Protein AF-A0A0Q1CHY4-F1 (afdb_monomer_lite)

Radius of gyration: 21.83 Å; chains: 1; bounding box: 51×37×60 Å

Secondary structure (DSSP, 8-state):
---S--SS--SEEEEE-SSHHHHHHHHHHHHHHHHTT--EEEEEHHHH-SSHHHHHHHHHHHHHH-SS--SEEEEESPBPBTTBSSSBP-EEEEEEETTEEEEEEESGGGT-SSSSSS-SSEEEEE--SSHHHHHHHHHHHHHHHHS----TTGGGEEEEEEEE---SS--HHHHHHHHHHHHHHTS--EEEEEEEE-TT-SS-GGG--TT--SS-SSS-TTHHHHHHHHHHTTSS-SS--TTTS-GGGSS--HHHHHHHHHTT-SEEEEES---TTSTT-----------

Sequence (291 aa):
MLDAGYPFGAEFVIIVPDEEDFIDAAEVIKDLRQEEGIITEIFTLSEIGSTFEEIEYWIDYAYYTWSIPPEAILLLADCKDNNFTEGIPSREIEIFMNHGFFTFPTDNYYADVDGDHLPDIAVGRIPARNEDDLDNIIGKLLQLELDPTINSSFYQNVLVSGCFQYDKNFDFHTLSEIIKGFYKFELSKNLTRLYLDHINTPITHDQLEVGDRWMPKNHSINLPGMISYFASYNYITDSITTDFIDDSIWYKSADDIRNVIEAGCFIVYNIGHGGVDDVYRFRWKLTKLGV

Foldseek 3Di:
DDDDDDQAAFQEEEEFFPDPLLVVLQVVVCVVCVVVVGGYDYDYCVRQHQDQVSLLVSLLCQQVPHPRHYQEYEQEEAADDPVQNRGRHFDWDWDDDDPGTDTDGDNQSSQCNPPPSGGVHHYYYQHHRDNVSSCQPSVVVCCCPVPNDPPPLLVQEEEQEEEAAQDAPDGPVVVSLLVQLCSCQVVVGDYAAAYEYDDPHPDTLLNDDWFAAPHDDDDDPQVLVVLVVSVVSVSDPRTDHPVSSPCVRYNDALVNVLVSQLVRHDYYHYYYDQDPPGSNPPPVPPPDNDD

Structure (mmCIF, N/CA/C/O backbone):
data_AF-A0A0Q1CHY4-F1
#
_entry.id   AF-A0A0Q1CHY4-F1
#
loop_
_atom_site.group_PDB
_atom_site.id
_atom_site.type_symbol
_atom_site.label_atom_id
_atom_site.label_alt_id
_atom_site.label_comp_id
_atom_site.label_asym_id
_atom_site.label_entity_id
_atom_site.label_seq_id
_atom_site.pdbx_PDB_ins_code
_atom_site.Cartn_x
_atom_site.Cartn_y
_atom_site.Cartn_z
_atom_site.occupancy
_atom_site.B_iso_or_equiv
_atom_site.auth_seq_id
_atom_site.auth_comp_id
_atom_site.auth_asym_id
_atom_site.auth_atom_id
_atom_site.pdbx_PDB_model_num
ATOM 1 N N . MET A 1 1 ? -12.133 1.882 33.614 1.00 37.72 1 MET A N 1
ATOM 2 C CA . MET A 1 1 ? -12.834 0.653 34.040 1.00 37.72 1 MET A CA 1
ATOM 3 C C . MET A 1 1 ? -12.988 -0.178 32.785 1.00 37.72 1 MET A C 1
ATOM 5 O O . MET A 1 1 ? -13.795 0.202 31.956 1.00 37.72 1 MET A O 1
ATOM 9 N N . LEU A 1 2 ? -12.158 -1.202 32.602 1.00 46.94 2 LEU A N 1
ATOM 10 C CA . LEU A 1 2 ? -12.251 -2.125 31.471 1.00 46.94 2 LEU A CA 1
ATOM 11 C C . LEU A 1 2 ? -12.824 -3.431 32.014 1.00 46.94 2 LEU A C 1
ATOM 13 O O . LEU A 1 2 ? -12.081 -4.225 32.581 1.00 46.94 2 LEU A O 1
ATOM 17 N N . ASP A 1 3 ? -14.144 -3.588 31.939 1.00 61.06 3 ASP A N 1
ATOM 18 C CA . ASP A 1 3 ? -14.768 -4.912 31.948 1.00 61.06 3 ASP A CA 1
ATOM 19 C C . ASP A 1 3 ? -16.172 -4.841 31.328 1.00 61.06 3 ASP A C 1
ATOM 21 O O . ASP A 1 3 ? -17.107 -4.344 31.961 1.00 61.06 3 ASP A O 1
ATOM 25 N N . ALA A 1 4 ? -16.280 -5.291 30.074 1.00 38.97 4 ALA A N 1
ATOM 26 C CA . ALA A 1 4 ? -17.465 -5.912 29.477 1.00 38.97 4 ALA A CA 1
ATOM 27 C C . ALA A 1 4 ? -17.149 -6.410 28.045 1.00 38.97 4 ALA A C 1
ATOM 29 O O . ALA A 1 4 ? -17.472 -5.745 27.070 1.00 38.97 4 ALA A O 1
ATOM 30 N N . GLY A 1 5 ? -16.582 -7.617 27.913 1.00 40.34 5 GLY A N 1
ATOM 31 C CA . GLY A 1 5 ? -17.083 -8.541 26.882 1.00 40.34 5 GLY A CA 1
ATOM 32 C C . GLY A 1 5 ? -16.403 -8.684 25.511 1.00 40.34 5 GLY A C 1
ATOM 33 O O . GLY A 1 5 ? -17.136 -8.814 24.541 1.00 40.34 5 GLY A O 1
ATOM 34 N N . TYR A 1 6 ? -15.081 -8.866 25.412 1.00 48.41 6 TYR A N 1
ATOM 35 C CA . TYR A 1 6 ? -14.505 -9.563 24.240 1.00 48.41 6 TYR A CA 1
ATOM 36 C C . TYR A 1 6 ? -13.672 -10.786 24.651 1.00 48.41 6 TYR A C 1
ATOM 38 O O . TYR A 1 6 ? -12.452 -10.705 24.745 1.00 48.41 6 TYR A O 1
ATOM 46 N N . PRO A 1 7 ? -14.294 -11.955 24.901 1.00 51.12 7 PRO A N 1
ATOM 47 C CA . PRO A 1 7 ? -13.553 -13.189 25.148 1.00 51.12 7 PRO A CA 1
ATOM 48 C C . PRO A 1 7 ? -13.064 -13.890 23.864 1.00 51.12 7 PRO A C 1
ATOM 50 O O . PRO A 1 7 ? -12.738 -15.070 23.946 1.00 51.12 7 PRO A O 1
ATOM 53 N N . PHE A 1 8 ? -13.015 -13.227 22.698 1.00 70.06 8 PHE A N 1
ATOM 54 C CA . PHE A 1 8 ? -12.576 -13.887 21.457 1.00 70.06 8 PHE A CA 1
ATOM 55 C C . PHE A 1 8 ? -11.459 -13.196 20.656 1.00 70.06 8 PHE A C 1
ATOM 57 O O . PHE A 1 8 ? -10.714 -13.930 20.028 1.00 70.06 8 PHE A O 1
ATOM 64 N N . GLY A 1 9 ? -11.218 -11.882 20.754 1.00 87.88 9 GLY A N 1
ATOM 65 C CA . GLY A 1 9 ? -10.212 -11.203 19.911 1.00 87.88 9 GLY A CA 1
ATOM 66 C C . GLY A 1 9 ? -10.638 -11.095 18.436 1.00 87.88 9 GLY A C 1
ATOM 67 O O . GLY A 1 9 ? -11.772 -11.444 18.110 1.00 87.88 9 GLY A O 1
ATOM 68 N N . ALA A 1 10 ? -9.755 -10.603 17.564 1.00 95.62 10 ALA A N 1
ATOM 69 C CA . ALA A 1 10 ? -10.002 -10.448 16.128 1.00 95.62 10 ALA A CA 1
ATOM 70 C C . ALA A 1 10 ? -8.703 -10.636 15.332 1.00 95.62 10 ALA A C 1
ATOM 72 O O . ALA A 1 10 ? -7.662 -10.139 15.750 1.00 95.62 10 ALA A O 1
ATOM 73 N N . GLU A 1 11 ? -8.780 -11.331 14.194 1.00 96.88 11 GLU A N 1
ATOM 74 C CA . GLU A 1 11 ? -7.663 -11.510 13.251 1.00 96.88 11 GLU A CA 1
ATOM 75 C C . GLU A 1 11 ? -7.398 -10.215 12.473 1.00 96.88 11 GLU A C 1
ATOM 77 O O . GLU A 1 11 ? -6.245 -9.873 12.208 1.00 96.88 11 GLU A O 1
ATOM 82 N N . PHE A 1 12 ? -8.463 -9.475 12.140 1.00 98.31 12 PHE A N 1
ATOM 83 C CA . PHE A 1 12 ? -8.390 -8.198 11.439 1.00 98.31 12 PHE A CA 1
ATOM 84 C C . PHE A 1 12 ? -9.051 -7.083 12.253 1.00 98.31 12 PHE A C 1
ATOM 86 O O . PHE A 1 12 ? -10.232 -7.138 12.591 1.00 98.31 12 PHE A O 1
ATOM 93 N N . VAL A 1 13 ? -8.278 -6.053 12.576 1.00 98.44 13 VAL A N 1
ATOM 94 C CA . VAL A 1 13 ? -8.740 -4.899 13.351 1.00 98.44 13 VAL A CA 1
ATOM 95 C C . VAL A 1 13 ? -8.848 -3.692 12.430 1.00 98.44 13 VAL A C 1
ATOM 97 O O . VAL A 1 13 ? -7.880 -3.332 11.761 1.00 98.44 13 VAL A O 1
ATOM 100 N N . ILE A 1 14 ? -10.004 -3.033 12.422 1.00 98.75 14 ILE A N 1
ATOM 101 C CA . ILE A 1 14 ? -10.203 -1.764 11.718 1.00 98.75 14 ILE A CA 1
ATOM 102 C C . ILE A 1 14 ? -10.264 -0.644 12.757 1.00 98.75 14 ILE A C 1
ATOM 104 O O . ILE A 1 14 ? -11.155 -0.619 13.602 1.00 98.75 14 ILE A O 1
ATOM 108 N N . ILE A 1 15 ? -9.308 0.279 12.700 1.00 98.75 15 ILE A N 1
ATOM 109 C CA . ILE A 1 15 ? -9.244 1.449 13.579 1.00 98.75 15 ILE A CA 1
ATOM 110 C C . ILE A 1 15 ? -9.777 2.650 12.812 1.00 98.75 15 ILE A C 1
ATOM 112 O O . ILE A 1 15 ? -9.299 2.941 11.711 1.00 98.75 15 ILE A O 1
ATOM 116 N N . VAL A 1 16 ? -10.751 3.345 13.397 1.00 98.56 16 VAL A N 1
ATOM 117 C CA . VAL A 1 16 ? -11.464 4.461 12.761 1.00 98.56 16 VAL A CA 1
ATOM 118 C C . VAL A 1 16 ? -11.560 5.682 13.680 1.00 98.56 16 VAL A C 1
ATOM 120 O O . VAL A 1 16 ? -11.573 5.535 14.906 1.00 98.56 16 VAL A O 1
ATOM 123 N N . PRO A 1 17 ? -11.662 6.895 13.116 1.00 98.12 17 PRO A N 1
ATOM 124 C CA . PRO A 1 17 ? -12.195 8.057 13.821 1.00 98.12 17 PRO A CA 1
ATOM 125 C C . PRO A 1 17 ? -13.639 7.836 14.318 1.00 98.12 17 PRO A C 1
ATOM 127 O O . PRO A 1 17 ? -14.291 6.861 13.951 1.00 98.12 17 PRO A O 1
ATOM 130 N N . ASP A 1 18 ? -14.145 8.732 15.167 1.00 97.19 18 ASP A N 1
ATOM 131 C CA . ASP A 1 18 ? -15.478 8.602 15.786 1.00 97.19 18 ASP A CA 1
ATOM 132 C C . ASP A 1 18 ? -16.630 9.097 14.885 1.00 97.19 18 ASP A C 1
ATOM 134 O O . ASP A 1 18 ? -17.802 9.032 15.265 1.00 97.19 18 ASP A O 1
ATOM 138 N N . GLU A 1 19 ? -16.311 9.640 13.712 1.00 96.44 19 GLU A N 1
ATOM 139 C CA . GLU A 1 19 ? -17.264 10.131 12.724 1.00 96.44 19 GLU A CA 1
ATOM 140 C C . GLU A 1 19 ? -18.057 8.992 12.056 1.00 96.44 19 GLU A C 1
ATOM 142 O O . GLU A 1 19 ? -17.499 7.976 11.642 1.00 96.44 19 GLU A O 1
ATOM 147 N N . GLU A 1 20 ? -19.368 9.208 11.890 1.00 97.31 20 GLU A N 1
ATOM 148 C CA . GLU A 1 20 ? -20.327 8.214 11.376 1.00 97.31 20 GLU A CA 1
ATOM 149 C C . GLU A 1 20 ? -19.924 7.667 9.998 1.00 97.31 20 GLU A C 1
ATOM 151 O O . GLU A 1 20 ? -19.873 6.453 9.832 1.00 97.31 20 GLU A O 1
ATOM 156 N N . ASP A 1 21 ? -19.504 8.529 9.064 1.00 97.44 21 ASP A N 1
ATOM 157 C CA . ASP A 1 21 ? -19.091 8.112 7.714 1.00 97.44 21 ASP A CA 1
ATOM 158 C C . ASP A 1 21 ? -17.938 7.087 7.738 1.00 97.44 21 ASP A C 1
ATOM 160 O O . ASP A 1 21 ? -17.896 6.168 6.920 1.00 97.44 21 ASP A O 1
ATOM 164 N N . PHE A 1 22 ? -16.994 7.218 8.680 1.00 98.25 22 PHE A N 1
ATOM 165 C CA . PHE A 1 22 ? -15.860 6.297 8.812 1.00 98.25 22 PHE A CA 1
ATOM 166 C C . PHE A 1 22 ? -16.265 4.972 9.458 1.00 98.25 22 PHE A C 1
ATOM 168 O O . PHE A 1 22 ? -15.762 3.922 9.057 1.00 98.25 22 PHE A O 1
ATOM 175 N N . ILE A 1 23 ? -17.175 5.014 10.432 1.00 98.44 23 ILE A N 1
ATOM 176 C CA . ILE A 1 23 ? -17.724 3.817 11.074 1.00 98.44 23 ILE A CA 1
ATOM 177 C C . ILE A 1 23 ? -18.554 3.021 10.061 1.00 98.44 23 ILE A C 1
ATOM 179 O O . ILE A 1 23 ? -18.326 1.824 9.899 1.00 98.44 23 ILE A O 1
ATOM 183 N N . ASP A 1 24 ? -19.441 3.681 9.316 1.00 98.12 24 ASP A N 1
ATOM 184 C CA . ASP A 1 24 ? -20.268 3.049 8.284 1.00 98.12 24 ASP A CA 1
ATOM 185 C C . ASP A 1 24 ? -19.400 2.410 7.189 1.00 98.12 24 ASP A C 1
ATOM 187 O O . ASP A 1 24 ? -19.612 1.264 6.785 1.00 98.12 24 ASP A O 1
ATOM 191 N N . ALA A 1 25 ? -18.361 3.121 6.748 1.00 98.00 25 ALA A N 1
ATOM 192 C CA . ALA A 1 25 ? -17.368 2.603 5.816 1.00 98.00 25 ALA A CA 1
ATOM 193 C C . ALA A 1 25 ? -16.611 1.376 6.362 1.00 98.00 25 ALA A C 1
ATOM 195 O O . ALA A 1 25 ? -16.326 0.437 5.612 1.00 98.00 25 ALA A O 1
ATOM 196 N N . ALA A 1 26 ? -16.284 1.366 7.656 1.00 98.38 26 ALA A N 1
ATOM 197 C CA . ALA A 1 26 ? -15.628 0.241 8.309 1.00 98.38 26 ALA A CA 1
ATOM 198 C C . ALA A 1 26 ? -16.544 -0.981 8.426 1.00 98.38 26 ALA A C 1
ATOM 200 O O . ALA A 1 26 ? -16.074 -2.094 8.193 1.00 98.38 26 ALA A O 1
ATOM 201 N N . GLU A 1 27 ? -17.833 -0.790 8.723 1.00 98.50 27 GLU A N 1
ATOM 202 C CA . GLU A 1 27 ? -18.820 -1.878 8.787 1.00 98.50 27 GLU A CA 1
ATOM 203 C C . GLU A 1 27 ? -18.960 -2.581 7.431 1.00 98.50 27 GLU A C 1
ATOM 205 O O . GLU A 1 27 ? -18.950 -3.807 7.369 1.00 98.50 27 GLU A O 1
ATOM 210 N N . VAL A 1 28 ? -18.945 -1.832 6.322 1.00 97.75 28 VAL A N 1
ATOM 211 C CA . VAL A 1 28 ? -18.947 -2.423 4.970 1.00 97.75 28 VAL A CA 1
ATOM 212 C C . VAL A 1 28 ? -17.735 -3.336 4.735 1.00 97.75 28 VAL A C 1
ATOM 214 O O . VAL A 1 28 ? -17.870 -4.412 4.150 1.00 97.75 28 VAL A O 1
ATOM 217 N N . ILE A 1 29 ? -16.543 -2.928 5.183 1.00 98.00 29 ILE A N 1
ATOM 218 C CA . ILE A 1 29 ? -15.329 -3.752 5.066 1.00 98.00 29 ILE A CA 1
ATOM 219 C C . ILE A 1 29 ? -15.411 -4.955 6.011 1.00 98.00 29 ILE A C 1
ATOM 221 O O . ILE A 1 29 ? -15.070 -6.068 5.612 1.00 98.00 29 ILE A O 1
ATOM 225 N N . LYS A 1 30 ? -15.859 -4.748 7.253 1.00 98.06 30 LYS A N 1
ATOM 226 C CA . LYS A 1 30 ? -16.009 -5.803 8.258 1.00 98.06 30 LYS A CA 1
ATOM 227 C C . LYS A 1 30 ? -16.960 -6.894 7.780 1.00 98.06 30 LYS A C 1
ATOM 229 O O . LYS A 1 30 ? -16.578 -8.060 7.838 1.00 98.06 30 LYS A O 1
ATOM 234 N N . ASP A 1 31 ? -18.129 -6.532 7.261 1.00 97.69 31 ASP A N 1
ATOM 235 C CA . ASP A 1 31 ? -19.110 -7.483 6.732 1.00 97.69 31 ASP A CA 1
ATOM 236 C C . ASP A 1 31 ? -18.494 -8.356 5.630 1.00 97.69 31 ASP A C 1
ATOM 238 O O . ASP A 1 31 ? -18.567 -9.584 5.703 1.00 97.69 31 ASP A O 1
ATOM 242 N N . LEU A 1 32 ? -17.795 -7.749 4.662 1.00 96.88 32 LEU A N 1
ATOM 243 C CA . LEU A 1 32 ? -17.114 -8.489 3.594 1.00 96.88 32 LEU A CA 1
ATOM 244 C C . LEU A 1 32 ? -16.069 -9.470 4.146 1.00 96.88 32 LEU A C 1
ATOM 246 O O . LEU A 1 32 ? -16.032 -10.637 3.761 1.00 96.88 32 LEU A O 1
ATOM 250 N N . ARG A 1 33 ? -15.228 -9.020 5.080 1.00 97.06 33 ARG A N 1
ATOM 251 C CA . ARG A 1 33 ? -14.176 -9.862 5.670 1.00 97.06 33 ARG A CA 1
ATOM 252 C C . ARG A 1 33 ? -14.766 -11.000 6.501 1.00 97.06 33 ARG A C 1
ATOM 254 O O . ARG A 1 33 ? -14.257 -12.119 6.456 1.00 97.06 33 ARG A O 1
ATOM 261 N N . GLN A 1 34 ? -15.872 -10.758 7.200 1.00 95.88 34 GLN A N 1
ATOM 262 C CA . GLN A 1 34 ? -16.599 -11.800 7.922 1.00 95.88 34 GLN A CA 1
ATOM 263 C C . GLN A 1 34 ? -17.257 -12.815 6.972 1.00 95.88 34 GLN A C 1
ATOM 265 O O . GLN A 1 34 ? -17.232 -14.013 7.264 1.00 95.88 34 GLN A O 1
ATOM 270 N N . GLU A 1 35 ? -17.780 -12.385 5.817 1.00 96.31 35 GLU A N 1
ATOM 271 C CA . GLU A 1 35 ? -18.264 -13.289 4.758 1.00 96.31 35 GLU A CA 1
ATOM 272 C C . GLU A 1 35 ? -17.143 -14.172 4.182 1.00 96.31 35 GLU A C 1
ATOM 274 O O . GLU A 1 35 ? -17.375 -15.339 3.851 1.00 96.31 35 GLU A O 1
ATOM 279 N N . GLU A 1 36 ? -15.916 -13.654 4.125 1.00 95.56 36 GLU A N 1
ATOM 280 C CA . GLU A 1 36 ? -14.706 -14.390 3.733 1.00 95.56 36 GLU A CA 1
ATOM 281 C C . GLU A 1 36 ? -14.141 -15.288 4.848 1.00 95.56 36 GLU A C 1
ATOM 283 O O . GLU A 1 36 ? -13.235 -16.090 4.605 1.00 95.56 36 GLU A O 1
ATOM 288 N N . GLY A 1 37 ? -14.707 -15.209 6.056 1.00 96.12 37 GLY A N 1
ATOM 289 C CA . GLY A 1 37 ? -14.331 -16.029 7.204 1.00 96.12 37 GLY A CA 1
ATOM 290 C C . GLY A 1 37 ? -13.203 -15.461 8.066 1.00 96.12 37 GLY A C 1
ATOM 291 O O . GLY A 1 37 ? -12.619 -16.226 8.829 1.00 96.12 37 GLY A O 1
ATOM 292 N N . ILE A 1 38 ? -12.911 -14.162 7.964 1.00 96.38 38 ILE A N 1
ATOM 293 C CA . ILE A 1 38 ? -11.908 -13.455 8.772 1.00 96.38 38 ILE A CA 1
ATOM 294 C C . ILE A 1 38 ? -12.604 -12.786 9.960 1.00 96.38 38 ILE A C 1
ATOM 296 O O . ILE A 1 38 ? -13.507 -11.959 9.784 1.00 96.38 38 ILE A O 1
ATOM 300 N N . ILE A 1 39 ? -12.177 -13.107 11.184 1.00 96.56 39 ILE A N 1
ATOM 301 C CA . ILE A 1 39 ? -12.738 -12.501 12.397 1.00 96.56 39 ILE A CA 1
ATOM 302 C C . ILE A 1 39 ? -12.303 -11.038 12.450 1.00 96.56 39 ILE A C 1
ATOM 304 O O . ILE A 1 39 ? -11.149 -10.733 12.748 1.00 96.56 39 ILE A O 1
ATOM 308 N N . THR A 1 40 ? -13.244 -10.146 12.151 1.00 97.25 40 THR A N 1
ATOM 309 C CA . THR A 1 40 ? -12.980 -8.716 11.978 1.00 97.25 40 THR A CA 1
ATOM 310 C C . THR A 1 40 ? -13.771 -7.888 12.978 1.00 97.25 40 THR A C 1
ATOM 312 O O . THR A 1 40 ? -14.980 -8.093 13.112 1.00 97.25 40 THR A O 1
ATOM 315 N N . GLU A 1 41 ? -13.105 -6.942 13.642 1.00 97.75 41 GLU A N 1
ATOM 316 C CA . GLU A 1 41 ? -13.728 -6.001 14.579 1.00 97.75 41 GLU A CA 1
ATOM 317 C C . GLU A 1 41 ? -13.267 -4.558 14.350 1.00 97.75 41 GLU A C 1
ATOM 319 O O . GLU A 1 41 ? -12.165 -4.307 13.857 1.00 97.75 41 GLU A O 1
ATOM 324 N N . ILE A 1 42 ? -14.141 -3.617 14.709 1.00 98.38 42 ILE A N 1
ATOM 325 C CA . ILE A 1 42 ? -13.938 -2.174 14.545 1.00 98.38 42 ILE A CA 1
ATOM 326 C C . ILE A 1 42 ? -13.724 -1.555 15.920 1.00 98.38 42 ILE A C 1
ATOM 328 O O . ILE A 1 42 ? -14.424 -1.909 16.868 1.00 98.38 42 ILE A O 1
ATOM 332 N N . PHE A 1 43 ? -12.776 -0.626 16.007 1.00 98.12 43 PHE A N 1
ATOM 333 C CA . PHE A 1 43 ? -12.486 0.123 17.222 1.00 98.12 43 PHE A CA 1
ATOM 334 C C . PHE A 1 43 ? -12.309 1.603 16.906 1.00 98.12 43 PHE A C 1
ATOM 336 O O . PHE A 1 43 ? -11.548 1.968 16.004 1.00 98.12 43 PHE A O 1
ATOM 343 N N . THR A 1 44 ? -12.991 2.463 17.659 1.00 98.44 44 THR A N 1
ATOM 344 C CA . THR A 1 44 ? -12.904 3.911 17.457 1.00 98.44 44 THR A CA 1
ATOM 345 C C . THR A 1 44 ? -11.807 4.548 18.307 1.00 98.44 44 THR A C 1
ATOM 347 O O . THR A 1 44 ? -11.405 4.027 19.354 1.00 98.44 44 THR A O 1
ATOM 350 N N . LEU A 1 45 ? -11.334 5.727 17.896 1.00 97.81 45 LEU A N 1
ATOM 351 C CA . LEU A 1 45 ? -10.353 6.497 18.669 1.00 97.81 45 LEU A CA 1
ATOM 352 C C . LEU A 1 45 ? -10.852 6.862 20.080 1.00 97.81 45 LEU A C 1
ATOM 354 O O . LEU A 1 45 ? -10.045 6.936 21.010 1.00 97.81 45 LEU A O 1
ATOM 358 N N . SER A 1 46 ? -12.160 7.047 20.292 1.00 97.31 46 SER A N 1
ATOM 359 C CA . SER A 1 46 ? -12.698 7.246 21.647 1.00 97.31 46 SER A CA 1
ATOM 360 C C . SER A 1 46 ? -12.640 5.990 22.523 1.00 97.31 46 SER A C 1
ATOM 362 O O . SER A 1 46 ? -12.631 6.113 23.751 1.00 97.31 46 SER A O 1
ATOM 364 N N . GLU A 1 47 ? -12.597 4.793 21.936 1.00 96.94 47 GLU A N 1
ATOM 365 C CA . GLU A 1 47 ? -12.511 3.529 22.674 1.00 96.94 47 GLU A CA 1
ATOM 366 C C . GLU A 1 47 ? -11.074 3.183 23.071 1.00 96.94 47 GLU A C 1
ATOM 368 O O . GLU A 1 47 ? -10.842 2.720 24.193 1.00 96.94 47 GLU A O 1
ATOM 373 N N . ILE A 1 48 ? -10.119 3.410 22.164 1.00 97.00 48 ILE A N 1
ATOM 374 C CA . ILE A 1 48 ? -8.738 2.917 22.303 1.00 97.00 48 ILE A CA 1
ATOM 375 C C . ILE A 1 48 ? -7.719 4.014 22.623 1.00 97.00 48 ILE A C 1
ATOM 377 O O . ILE A 1 48 ? -6.631 3.720 23.113 1.00 97.00 48 ILE A O 1
ATOM 381 N N . GLY A 1 49 ? -8.081 5.277 22.390 1.00 96.69 49 GLY A N 1
ATOM 382 C CA . GLY A 1 49 ? -7.184 6.425 22.451 1.00 96.69 49 GLY A CA 1
ATOM 383 C C . GLY A 1 49 ? -6.924 7.033 21.075 1.00 96.69 49 GLY A C 1
ATOM 384 O O . GLY A 1 49 ? -7.185 6.434 20.036 1.00 96.69 49 GLY A O 1
ATOM 385 N N . SER A 1 50 ? -6.424 8.268 21.072 1.00 95.69 50 SER A N 1
ATOM 386 C CA . SER A 1 50 ? -6.352 9.115 19.866 1.00 95.69 50 SER A CA 1
ATOM 387 C C . SER A 1 50 ? -4.954 9.667 19.579 1.00 95.69 50 SER A C 1
ATOM 389 O O . SER A 1 50 ? -4.757 10.438 18.634 1.00 95.69 50 SER A O 1
ATOM 391 N N . THR A 1 51 ? -3.974 9.298 20.404 1.00 96.44 51 THR A N 1
ATOM 392 C CA . THR A 1 51 ? -2.552 9.582 20.186 1.00 96.44 51 THR A CA 1
ATOM 393 C C . THR A 1 51 ? -1.835 8.360 19.622 1.00 96.44 51 THR A C 1
ATOM 395 O O . THR A 1 51 ? -2.321 7.238 19.747 1.00 96.44 51 THR A O 1
ATOM 398 N N . PHE A 1 52 ? -0.667 8.571 19.005 1.00 96.62 52 PHE A N 1
ATOM 399 C CA . PHE A 1 52 ? 0.146 7.465 18.499 1.00 96.62 52 PHE A CA 1
ATOM 400 C C . PHE A 1 52 ? 0.451 6.458 19.619 1.00 96.62 52 PHE A C 1
ATOM 402 O O . PHE A 1 52 ? 0.204 5.271 19.445 1.00 96.62 52 PHE A O 1
ATOM 409 N N . GLU A 1 53 ? 0.903 6.947 20.777 1.00 97.31 53 GLU A N 1
ATOM 410 C CA . GLU A 1 53 ? 1.290 6.112 21.916 1.00 97.31 53 GLU A CA 1
ATOM 411 C C . GLU A 1 53 ? 0.113 5.338 22.531 1.00 97.31 53 GLU A C 1
ATOM 413 O O . GLU A 1 53 ? 0.298 4.217 22.987 1.00 97.31 53 GLU A O 1
ATOM 418 N N . GLU A 1 54 ? -1.095 5.910 22.570 1.00 98.12 54 GLU A N 1
ATOM 419 C CA . GLU A 1 54 ? -2.267 5.183 23.081 1.00 98.12 54 GLU A CA 1
ATOM 420 C C . GLU A 1 54 ? -2.687 4.052 22.139 1.00 98.12 54 GLU A C 1
ATOM 422 O O . GLU A 1 54 ? -2.972 2.948 22.600 1.00 98.12 54 GLU A O 1
ATOM 427 N N . ILE A 1 55 ? -2.704 4.325 20.831 1.00 98.38 55 ILE A N 1
ATOM 428 C CA . ILE A 1 55 ? -3.105 3.349 19.814 1.00 98.38 55 ILE A CA 1
ATOM 429 C C . ILE A 1 55 ? -2.085 2.207 19.745 1.00 98.38 55 ILE A C 1
ATOM 431 O O . ILE A 1 55 ? -2.484 1.047 19.743 1.00 98.38 55 ILE A O 1
ATOM 435 N N . GLU A 1 56 ? -0.784 2.516 19.732 1.00 97.88 56 GLU A N 1
ATOM 436 C CA . GLU A 1 56 ? 0.284 1.506 19.729 1.00 97.88 56 GLU A CA 1
ATOM 437 C C . GLU A 1 56 ? 0.230 0.634 20.988 1.00 97.88 56 GLU A C 1
ATOM 439 O O . GLU A 1 56 ? 0.136 -0.587 20.880 1.00 97.88 56 GLU A O 1
ATOM 444 N N . TYR A 1 57 ? 0.100 1.242 22.170 1.00 97.69 57 TYR A N 1
ATOM 445 C CA . TYR A 1 57 ? -0.052 0.490 23.414 1.00 97.69 57 TYR A CA 1
ATOM 446 C C . TYR A 1 57 ? -1.285 -0.426 23.409 1.00 97.69 57 TYR A C 1
ATOM 448 O O . TYR A 1 57 ? -1.256 -1.535 23.952 1.00 97.69 57 TYR A O 1
ATOM 456 N N . TRP A 1 58 ? -2.398 0.037 22.835 1.00 97.94 58 TRP A N 1
ATOM 457 C CA . TRP A 1 58 ? -3.612 -0.764 22.726 1.00 97.94 58 TRP A CA 1
ATOM 458 C C . TRP A 1 58 ? -3.426 -1.956 21.775 1.00 97.94 58 TRP A C 1
ATOM 460 O O . TRP A 1 58 ? -3.876 -3.057 22.103 1.00 97.94 58 TRP A O 1
ATOM 470 N N . ILE A 1 59 ? -2.730 -1.762 20.650 1.00 97.94 59 ILE A N 1
ATOM 471 C CA . ILE A 1 59 ? -2.392 -2.829 19.698 1.00 97.94 59 ILE A CA 1
ATOM 472 C C . ILE A 1 59 ? -1.493 -3.877 20.360 1.00 97.94 59 ILE A C 1
ATOM 474 O O . ILE A 1 59 ? -1.822 -5.064 20.317 1.00 97.94 59 ILE A O 1
ATOM 478 N N . ASP A 1 60 ? -0.430 -3.458 21.049 1.00 97.44 60 ASP A N 1
ATOM 479 C CA . ASP A 1 60 ? 0.451 -4.358 21.802 1.00 97.44 60 ASP A CA 1
ATOM 480 C C . ASP A 1 60 ? -0.342 -5.165 22.831 1.00 97.44 60 ASP A C 1
ATOM 482 O O . ASP A 1 60 ? -0.217 -6.388 22.945 1.00 97.44 60 ASP A O 1
ATOM 486 N N . TYR A 1 61 ? -1.212 -4.489 23.584 1.00 96.31 61 TYR A N 1
ATOM 487 C CA . TYR A 1 61 ? -2.069 -5.152 24.555 1.00 96.31 61 TYR A CA 1
ATOM 488 C C . TYR A 1 61 ? -2.978 -6.191 23.889 1.00 96.31 61 TYR A C 1
ATOM 490 O O . TYR A 1 61 ? -3.097 -7.307 24.404 1.00 96.31 61 TYR A O 1
ATOM 498 N N . ALA A 1 62 ? -3.600 -5.861 22.756 1.00 96.06 62 ALA A N 1
ATOM 499 C CA . ALA A 1 62 ? -4.422 -6.794 21.994 1.00 96.06 62 ALA A CA 1
ATOM 500 C C . ALA A 1 62 ? -3.604 -8.016 21.549 1.00 96.06 62 ALA A C 1
ATOM 502 O O . ALA A 1 62 ? -3.992 -9.149 21.837 1.00 96.06 62 ALA A O 1
ATOM 503 N N . TYR A 1 63 ? -2.429 -7.796 20.956 1.00 96.62 63 TYR A N 1
ATOM 504 C CA . TYR A 1 63 ? -1.531 -8.853 20.494 1.00 96.62 63 TYR A CA 1
ATOM 505 C C . TYR A 1 63 ? -1.095 -9.806 21.618 1.00 96.62 63 TYR A C 1
ATOM 507 O O . TYR A 1 63 ? -1.149 -11.026 21.466 1.00 96.62 63 TYR A O 1
ATOM 515 N N . TYR A 1 64 ? -0.717 -9.278 22.784 1.00 96.31 64 TYR A N 1
ATOM 516 C CA . TYR A 1 64 ? -0.214 -10.107 23.883 1.00 96.31 64 TYR A CA 1
ATOM 517 C C . TYR A 1 64 ? -1.300 -10.744 24.759 1.00 96.31 64 TYR A C 1
ATOM 519 O O . TYR A 1 64 ? -0.993 -11.673 25.515 1.00 96.31 64 TYR A O 1
ATOM 527 N N . THR A 1 65 ? -2.541 -10.244 24.735 1.00 95.00 65 THR A N 1
ATOM 528 C CA . THR A 1 65 ? -3.568 -10.656 25.714 1.00 95.00 65 THR A CA 1
ATOM 529 C C . THR A 1 65 ? -4.842 -11.244 25.124 1.00 95.00 65 THR A C 1
ATOM 531 O O . THR A 1 65 ? -5.556 -11.953 25.844 1.00 95.00 65 THR A O 1
ATOM 534 N N . TRP A 1 66 ? -5.151 -10.993 23.852 1.00 94.25 66 TRP A N 1
ATOM 535 C CA . TRP A 1 66 ? -6.325 -11.587 23.225 1.00 94.25 66 TRP A CA 1
ATOM 536 C C . TRP A 1 66 ? -6.134 -13.084 22.989 1.00 94.25 66 TRP A C 1
ATOM 538 O O . TRP A 1 66 ? -5.029 -13.588 22.813 1.00 94.25 66 TRP A O 1
ATOM 548 N N . SER A 1 67 ? -7.245 -13.824 22.993 1.00 94.12 67 SER A N 1
ATOM 549 C CA . SER A 1 67 ? -7.215 -15.250 22.635 1.00 94.12 67 SER A CA 1
ATOM 550 C C . SER A 1 67 ? -6.966 -15.461 21.139 1.00 94.12 67 SER A C 1
ATOM 552 O O . SER A 1 67 ? -6.359 -16.461 20.766 1.00 94.12 67 SER A O 1
ATOM 554 N N . ILE A 1 68 ? -7.423 -14.517 20.312 1.00 94.81 68 ILE A N 1
ATOM 555 C CA . ILE A 1 68 ? -7.099 -14.399 18.890 1.00 94.81 68 ILE A CA 1
ATOM 556 C C . ILE A 1 68 ? -6.407 -13.042 18.726 1.00 94.81 68 ILE A C 1
ATOM 558 O O . ILE A 1 68 ? -7.092 -12.017 18.807 1.00 94.81 68 ILE A O 1
ATOM 562 N N . PRO A 1 69 ? -5.070 -13.013 18.622 1.00 95.94 69 PRO A N 1
ATOM 563 C CA . PRO A 1 69 ? -4.336 -11.770 18.438 1.00 95.94 69 PRO A CA 1
ATOM 564 C C . PRO A 1 69 ? -4.560 -11.210 17.022 1.00 95.94 69 PRO A C 1
ATOM 566 O O . PRO A 1 69 ? -4.809 -11.994 16.102 1.00 95.94 69 PRO A O 1
ATOM 569 N N . PRO A 1 70 ? -4.441 -9.885 16.825 1.00 96.88 70 PRO A N 1
ATOM 570 C CA . PRO A 1 70 ? -4.486 -9.294 15.492 1.00 96.88 70 PRO A CA 1
ATOM 571 C C . PRO A 1 70 ? -3.345 -9.809 14.609 1.00 96.88 70 PRO A C 1
ATOM 573 O O . PRO A 1 70 ? -2.181 -9.756 15.002 1.00 96.88 70 PRO A O 1
ATOM 576 N N . GLU A 1 71 ? -3.678 -10.258 13.399 1.00 97.44 71 GLU A N 1
ATOM 577 C CA . GLU A 1 71 ? -2.716 -10.553 12.327 1.00 97.44 71 GLU A CA 1
ATOM 578 C C . GLU A 1 71 ? -2.635 -9.402 11.316 1.00 97.44 71 GLU A C 1
ATOM 580 O O . GLU A 1 71 ? -1.613 -9.221 10.647 1.00 97.44 71 GLU A O 1
ATOM 585 N N . ALA A 1 72 ? -3.697 -8.595 11.223 1.00 98.00 72 ALA A N 1
ATOM 586 C CA . ALA A 1 72 ? -3.747 -7.414 10.381 1.00 98.00 72 ALA A CA 1
ATOM 587 C C . ALA A 1 72 ? -4.477 -6.242 11.052 1.00 98.00 72 ALA A C 1
ATOM 589 O O . ALA A 1 72 ? -5.456 -6.419 11.780 1.00 98.00 72 ALA A O 1
ATOM 590 N N . ILE A 1 73 ? -4.027 -5.026 10.745 1.00 98.25 73 ILE A N 1
ATOM 591 C CA . ILE A 1 73 ? -4.620 -3.768 11.197 1.00 98.25 73 ILE A CA 1
ATOM 592 C C . ILE A 1 73 ? -4.824 -2.852 9.994 1.00 98.25 73 ILE A C 1
ATOM 594 O O . ILE A 1 73 ? -3.909 -2.617 9.200 1.00 98.25 73 ILE A O 1
ATOM 598 N N . LEU A 1 74 ? -6.030 -2.302 9.883 1.00 98.62 74 LEU A N 1
ATOM 599 C CA . LEU A 1 74 ? -6.374 -1.254 8.937 1.00 98.62 74 LEU A CA 1
ATOM 600 C C . LEU A 1 74 ? -6.644 0.052 9.680 1.00 98.62 74 LEU A C 1
ATOM 602 O O . LEU A 1 74 ? -7.587 0.152 10.457 1.00 98.62 74 LEU A O 1
ATOM 606 N N . LEU A 1 75 ? -5.857 1.076 9.369 1.00 98.62 75 LEU A N 1
ATOM 607 C CA . LEU A 1 75 ? -6.124 2.454 9.766 1.00 98.62 75 LEU A CA 1
ATOM 608 C C . LEU A 1 75 ? -7.030 3.086 8.701 1.00 98.62 75 LEU A C 1
ATOM 610 O O . LEU A 1 75 ? -6.581 3.391 7.591 1.00 98.62 75 LEU A O 1
ATOM 614 N N . LEU A 1 76 ? -8.316 3.258 8.999 1.00 98.31 76 LEU A N 1
ATOM 615 C CA . LEU A 1 76 ? -9.284 3.840 8.068 1.00 98.31 76 LEU A CA 1
ATOM 616 C C . LEU A 1 76 ? -9.431 5.341 8.331 1.00 98.31 76 LEU A C 1
ATOM 618 O O . LEU A 1 76 ? -10.437 5.792 8.855 1.00 98.31 76 LEU A O 1
ATOM 622 N N . ALA A 1 77 ? -8.387 6.100 7.999 1.00 97.25 77 ALA A N 1
ATOM 623 C CA . ALA A 1 77 ? -8.380 7.559 7.871 1.00 97.25 77 ALA A CA 1
ATOM 624 C C . ALA A 1 77 ? -7.014 8.031 7.359 1.00 97.25 77 ALA A C 1
ATOM 626 O O . ALA A 1 77 ? -6.003 7.332 7.484 1.00 97.25 77 ALA A O 1
ATOM 627 N N . ASP A 1 78 ? -6.947 9.249 6.824 1.00 94.94 78 ASP A N 1
ATOM 628 C CA . ASP A 1 78 ? -5.664 9.905 6.565 1.00 94.94 78 ASP A CA 1
ATOM 629 C C . ASP A 1 78 ? -4.913 10.216 7.873 1.00 94.94 78 ASP A C 1
ATOM 631 O O . ASP A 1 78 ? -5.480 10.206 8.972 1.00 94.94 78 ASP A O 1
ATOM 635 N N . CYS A 1 79 ? -3.609 10.466 7.751 1.00 92.69 79 CYS A N 1
ATOM 636 C CA . CYS A 1 79 ? -2.773 10.845 8.876 1.00 92.69 79 CYS A CA 1
ATOM 637 C C . CYS A 1 79 ? -3.260 12.168 9.472 1.00 92.69 79 CYS A C 1
ATOM 639 O O . CYS A 1 79 ? -3.529 13.135 8.751 1.00 92.69 79 CYS A O 1
ATOM 641 N N . LYS A 1 80 ? -3.324 12.217 10.804 1.00 91.06 80 LYS A N 1
ATOM 642 C CA . LYS A 1 80 ? -3.619 13.443 11.544 1.00 91.06 80 LYS A CA 1
ATOM 643 C C . LYS A 1 80 ? -2.620 14.540 11.179 1.00 91.06 80 LYS A C 1
ATOM 645 O O . LYS A 1 80 ? -1.413 14.340 11.296 1.00 91.06 80 LYS A O 1
ATOM 650 N N . ASP A 1 81 ? -3.118 15.704 10.775 1.00 87.62 81 ASP A N 1
ATOM 651 C CA . ASP A 1 81 ? -2.302 16.886 10.493 1.00 87.62 81 ASP A CA 1
ATOM 652 C C . ASP A 1 81 ? -3.036 18.184 10.880 1.00 87.62 81 ASP A C 1
ATOM 654 O O . ASP A 1 81 ? -4.159 18.170 11.385 1.00 87.62 81 ASP A O 1
ATOM 658 N N . ASN A 1 82 ? -2.404 19.340 10.656 1.00 84.12 82 ASN A N 1
ATOM 659 C CA . ASN A 1 82 ? -2.991 20.643 11.002 1.00 84.12 82 ASN A CA 1
ATOM 660 C C . ASN A 1 82 ? -4.293 20.977 10.242 1.00 84.12 82 ASN A C 1
ATOM 662 O O . ASN A 1 82 ? -5.000 21.902 10.633 1.00 84.12 82 ASN A O 1
ATOM 666 N N . ASN A 1 83 ? -4.579 20.279 9.143 1.00 86.12 83 ASN A N 1
ATOM 667 C CA . ASN A 1 83 ? -5.757 20.448 8.296 1.00 86.12 83 ASN A CA 1
ATOM 668 C C . ASN A 1 83 ? -6.735 19.259 8.390 1.00 86.12 83 ASN A C 1
ATOM 670 O O . ASN A 1 83 ? -7.745 19.273 7.688 1.00 86.12 83 ASN A O 1
ATOM 674 N N . PHE A 1 84 ? -6.427 18.233 9.188 1.00 87.25 84 PHE A N 1
ATOM 675 C CA . PHE A 1 84 ? -7.266 17.059 9.416 1.00 87.25 84 PHE A CA 1
ATOM 676 C C . PHE A 1 84 ? -7.005 16.513 10.825 1.00 87.25 84 PHE A C 1
ATOM 678 O O . PHE A 1 84 ? -6.097 15.711 11.051 1.00 87.25 84 PHE A O 1
ATOM 685 N N . THR A 1 85 ? -7.760 17.021 11.799 1.00 89.25 85 THR A N 1
ATOM 686 C CA . THR A 1 85 ? -7.544 16.771 13.233 1.00 89.25 85 THR A CA 1
ATOM 687 C C . THR A 1 85 ? -8.167 15.469 13.730 1.00 89.25 85 THR A C 1
ATOM 689 O O . THR A 1 85 ? -7.762 14.955 14.778 1.00 89.25 85 THR A O 1
ATOM 692 N N . GLU A 1 86 ? -9.109 14.956 12.952 1.00 88.69 86 GLU A N 1
ATOM 693 C CA . GLU A 1 86 ? -9.891 13.735 13.132 1.00 88.69 86 GLU A CA 1
ATOM 694 C C . GLU A 1 86 ? -9.124 12.499 12.632 1.00 88.69 86 GLU A C 1
ATOM 696 O O . GLU A 1 86 ? -9.493 11.370 12.928 1.00 88.69 86 GLU A O 1
ATOM 701 N N . GLY A 1 87 ? -8.023 12.700 11.899 1.00 94.31 87 GLY A N 1
ATOM 702 C CA . GLY A 1 87 ? -7.207 11.613 11.371 1.00 94.31 87 GLY A CA 1
ATOM 703 C C . GLY A 1 87 ? -6.543 10.748 12.439 1.00 94.31 87 GLY A C 1
ATOM 704 O O . GLY A 1 87 ? -6.354 11.149 13.592 1.00 94.31 87 GLY A O 1
ATOM 705 N N . ILE A 1 88 ? -6.112 9.564 12.013 1.00 97.75 88 ILE A N 1
ATOM 706 C CA . ILE A 1 88 ? -5.362 8.627 12.854 1.00 97.75 88 ILE A CA 1
ATOM 707 C C . ILE A 1 88 ? -3.879 9.006 12.758 1.00 97.75 88 ILE A C 1
ATOM 709 O O . ILE A 1 88 ? -3.357 9.031 11.639 1.00 97.75 88 ILE A O 1
ATOM 713 N N . PRO A 1 89 ? -3.185 9.329 13.865 1.00 96.69 89 PRO A N 1
ATOM 714 C CA . PRO A 1 89 ? -1.780 9.730 13.815 1.00 96.69 89 PRO A CA 1
ATOM 715 C C . PRO A 1 89 ? -0.872 8.601 13.300 1.00 96.69 89 PRO A C 1
ATOM 717 O O . PRO A 1 89 ? -1.277 7.448 13.208 1.00 96.69 89 PRO A O 1
ATOM 720 N N . SER A 1 90 ? 0.366 8.950 12.967 1.00 95.12 90 SER A N 1
ATOM 721 C CA . SER A 1 90 ? 1.454 8.009 12.681 1.00 95.12 90 SER A CA 1
ATOM 722 C C . SER A 1 90 ? 2.667 8.399 13.519 1.00 95.12 90 SER A C 1
ATOM 724 O O . SER A 1 90 ? 2.775 9.547 13.967 1.00 95.12 90 SER A O 1
ATOM 726 N N . ARG A 1 91 ? 3.622 7.481 13.699 1.00 93.44 91 ARG A N 1
ATOM 727 C CA . ARG A 1 91 ? 4.897 7.841 14.322 1.00 93.44 91 ARG A CA 1
ATOM 728 C C . ARG A 1 91 ? 5.682 8.736 13.376 1.00 93.44 91 ARG A C 1
ATOM 730 O O . ARG A 1 91 ? 5.956 8.357 12.242 1.00 93.44 91 ARG A O 1
ATOM 737 N N . GLU A 1 92 ? 6.102 9.892 13.863 1.00 90.50 92 GLU A N 1
ATOM 738 C CA . GLU A 1 92 ? 7.081 10.720 13.171 1.00 90.50 92 GLU A CA 1
ATOM 739 C C . GLU A 1 92 ? 8.497 10.215 13.477 1.00 90.50 92 GLU A C 1
ATOM 741 O O . GLU A 1 92 ? 8.938 10.216 14.629 1.00 90.50 92 GLU A O 1
ATOM 746 N N . ILE A 1 93 ? 9.217 9.778 12.441 1.00 88.12 93 ILE A N 1
ATOM 747 C CA . ILE A 1 93 ? 10.645 9.460 12.522 1.00 88.12 93 ILE A CA 1
ATOM 748 C C . ILE A 1 93 ? 11.471 10.581 11.908 1.00 88.12 93 ILE A C 1
ATOM 750 O O . ILE A 1 93 ? 11.161 11.089 10.832 1.00 88.12 93 ILE A O 1
ATOM 754 N N . GLU A 1 94 ? 12.550 10.953 12.587 1.00 87.62 94 GLU A N 1
ATOM 755 C CA . GLU A 1 94 ? 13.482 11.970 12.115 1.00 87.62 94 GLU A CA 1
ATOM 756 C C . GLU A 1 94 ? 14.711 11.288 11.503 1.00 87.62 94 GLU A C 1
ATOM 758 O O . GLU A 1 94 ? 15.433 10.547 12.173 1.00 87.62 94 GLU A O 1
ATOM 763 N N . ILE A 1 95 ? 14.959 11.531 10.217 1.00 82.25 95 ILE A N 1
ATOM 764 C CA . ILE A 1 95 ? 16.106 10.978 9.498 1.00 82.25 95 ILE A CA 1
ATOM 765 C C . ILE A 1 95 ? 17.013 12.126 9.068 1.00 82.25 95 ILE A C 1
ATOM 767 O O . ILE A 1 95 ? 16.589 13.075 8.405 1.00 82.25 95 ILE A O 1
ATOM 771 N N . PHE A 1 96 ? 18.295 12.025 9.418 1.00 77.81 96 PHE A N 1
ATOM 772 C CA . PHE A 1 96 ? 19.316 12.930 8.906 1.00 77.81 96 PHE A CA 1
ATOM 773 C C . PHE A 1 96 ? 19.761 12.477 7.512 1.00 77.81 96 PHE A C 1
ATOM 775 O O . PHE A 1 96 ? 20.422 11.448 7.365 1.00 77.81 96 PHE A O 1
ATOM 782 N N . MET A 1 97 ? 19.428 13.257 6.484 1.00 72.50 97 MET A N 1
ATOM 783 C CA . MET A 1 97 ? 19.819 12.986 5.099 1.00 72.50 97 MET A CA 1
ATOM 784 C C . MET A 1 97 ? 20.521 14.203 4.521 1.00 72.50 97 MET A C 1
ATOM 786 O O . MET A 1 97 ? 19.959 15.287 4.598 1.00 72.50 97 MET A O 1
ATOM 790 N N . ASN A 1 98 ? 21.711 13.997 3.931 1.00 61.75 98 ASN A N 1
ATOM 791 C CA . ASN A 1 98 ? 22.601 14.921 3.198 1.00 61.75 98 ASN A CA 1
ATOM 792 C C . ASN A 1 98 ? 22.623 16.407 3.633 1.00 61.75 98 ASN A C 1
ATOM 794 O O . ASN A 1 98 ? 23.701 16.916 3.925 1.00 61.75 98 ASN A O 1
ATOM 798 N N . HIS A 1 99 ? 21.492 17.116 3.654 1.00 65.12 99 HIS A N 1
ATOM 799 C CA . HIS A 1 99 ? 21.353 18.546 3.932 1.00 65.12 99 HIS A CA 1
ATOM 800 C C . HIS A 1 99 ? 20.432 18.905 5.124 1.00 65.12 99 HIS A C 1
ATOM 802 O O . HIS A 1 99 ? 20.147 20.087 5.310 1.00 65.12 99 HIS A O 1
ATOM 808 N N . GLY A 1 100 ? 19.971 17.954 5.942 1.00 76.19 100 GLY A N 1
ATOM 809 C CA . GLY A 1 100 ? 19.180 18.287 7.130 1.00 76.19 100 GLY A CA 1
ATOM 810 C C . GLY A 1 100 ? 18.487 17.103 7.788 1.00 76.19 100 GLY A C 1
ATOM 811 O O . GLY A 1 100 ? 18.616 15.960 7.349 1.00 76.19 100 GLY A O 1
ATOM 812 N N . PHE A 1 101 ? 17.759 17.408 8.857 1.00 81.94 101 PHE A N 1
ATOM 813 C CA . PHE A 1 101 ? 16.792 16.492 9.438 1.00 81.94 101 PHE A CA 1
ATOM 814 C C . PHE A 1 101 ? 15.459 16.625 8.710 1.00 81.94 101 PHE A C 1
ATOM 816 O O . PHE A 1 101 ? 14.998 17.738 8.444 1.00 81.94 101 PHE A O 1
ATOM 823 N N . PHE A 1 102 ? 14.867 15.483 8.392 1.00 80.25 102 PHE A N 1
ATOM 824 C CA . PHE A 1 102 ? 13.556 15.379 7.777 1.00 80.25 102 PHE A CA 1
ATOM 825 C C . PHE A 1 102 ? 12.690 14.464 8.625 1.00 80.25 102 PHE A C 1
ATOM 827 O O . PHE A 1 102 ? 13.162 13.431 9.101 1.00 80.25 102 PHE A O 1
ATOM 834 N N . THR A 1 103 ? 11.433 14.852 8.784 1.00 82.88 103 THR A N 1
ATOM 835 C CA . THR A 1 103 ? 10.446 14.082 9.528 1.00 82.88 103 THR A CA 1
ATOM 836 C C . THR A 1 103 ? 9.558 13.325 8.555 1.00 82.88 103 THR A C 1
ATOM 838 O O . THR A 1 103 ? 9.026 13.920 7.617 1.00 82.88 103 THR A O 1
ATOM 841 N N . PHE A 1 104 ? 9.392 12.027 8.787 1.00 83.50 104 PHE A N 1
ATOM 842 C CA . PHE A 1 104 ? 8.547 11.157 7.980 1.00 83.50 104 PHE A CA 1
ATOM 843 C C . PHE A 1 104 ? 7.523 10.456 8.874 1.00 83.50 104 PHE A C 1
ATOM 845 O O . PHE A 1 104 ? 7.921 9.868 9.882 1.00 83.50 104 PHE A O 1
ATOM 852 N N . PRO A 1 105 ? 6.226 10.488 8.531 1.00 88.56 105 PRO A N 1
ATOM 853 C CA . PRO A 1 105 ? 5.241 9.653 9.197 1.00 88.56 105 PRO A CA 1
ATOM 854 C C . PRO A 1 105 ? 5.418 8.193 8.765 1.00 88.56 105 PRO A C 1
ATOM 856 O O . PRO A 1 105 ? 5.683 7.905 7.596 1.00 88.56 105 PRO A O 1
ATOM 859 N N . THR A 1 106 ? 5.261 7.264 9.702 1.00 90.75 106 THR A N 1
ATOM 860 C CA . THR A 1 106 ? 5.270 5.825 9.430 1.00 90.75 106 THR A CA 1
ATOM 861 C C . THR A 1 106 ? 4.278 5.091 10.325 1.00 90.75 106 THR A C 1
ATOM 863 O O . THR A 1 106 ? 4.188 5.353 11.526 1.00 90.75 106 THR A O 1
ATOM 866 N N . ASP A 1 107 ? 3.547 4.153 9.724 1.00 95.50 107 ASP A N 1
ATOM 867 C CA . ASP A 1 107 ? 2.632 3.252 10.429 1.00 95.50 107 ASP A CA 1
ATOM 868 C C . ASP A 1 107 ? 3.328 1.950 10.867 1.00 95.50 107 ASP A C 1
ATOM 870 O O . ASP A 1 107 ? 2.748 1.179 11.618 1.00 95.50 107 ASP A O 1
ATOM 874 N N . ASN A 1 108 ? 4.586 1.704 10.462 1.00 93.56 108 ASN A N 1
ATOM 875 C CA . ASN A 1 108 ? 5.305 0.459 10.787 1.00 93.56 108 ASN A CA 1
ATOM 876 C C . ASN A 1 108 ? 5.461 0.236 12.297 1.00 93.56 108 ASN A C 1
ATOM 878 O O . ASN A 1 108 ? 5.544 -0.899 12.737 1.00 93.56 108 ASN A O 1
ATOM 882 N N . TYR A 1 109 ? 5.486 1.309 13.090 1.00 95.44 109 TYR A N 1
ATOM 883 C CA . TYR A 1 109 ? 5.567 1.193 14.546 1.00 95.44 109 TYR A CA 1
ATOM 884 C C . TYR A 1 109 ? 4.281 0.660 15.183 1.00 95.44 109 TYR A C 1
ATOM 886 O O . TYR A 1 109 ? 4.344 0.153 16.287 1.00 95.44 109 TYR A O 1
ATOM 894 N N . TYR A 1 110 ? 3.132 0.725 14.502 1.00 97.56 110 TYR A N 1
ATOM 895 C CA . TYR A 1 110 ? 1.931 0.023 14.964 1.00 97.56 110 TYR A CA 1
ATOM 896 C C . TYR A 1 110 ? 2.024 -1.495 14.780 1.00 97.56 110 TYR A C 1
ATOM 898 O O . TYR A 1 110 ? 1.209 -2.223 15.330 1.00 97.56 110 TYR A O 1
ATOM 906 N N . ALA A 1 111 ? 2.972 -1.963 13.968 1.00 94.88 111 ALA A N 1
ATOM 907 C CA . ALA A 1 111 ? 3.169 -3.371 13.665 1.00 94.88 111 ALA A CA 1
ATOM 908 C C . ALA A 1 111 ? 4.367 -3.998 14.394 1.00 94.88 111 ALA A C 1
ATOM 910 O O . ALA A 1 111 ? 4.494 -5.212 14.340 1.00 94.88 111 ALA A O 1
ATOM 911 N N . ASP A 1 112 ? 5.237 -3.201 15.017 1.00 96.25 112 ASP A N 1
ATOM 912 C CA . ASP A 1 112 ? 6.466 -3.625 15.711 1.00 96.25 112 ASP A CA 1
ATOM 913 C C . ASP A 1 112 ? 6.166 -3.799 17.206 1.00 96.25 112 ASP A C 1
ATOM 915 O O . ASP A 1 112 ? 6.377 -2.877 17.993 1.00 96.25 112 ASP A O 1
ATOM 919 N N . VAL A 1 113 ? 5.606 -4.953 17.586 1.00 95.38 113 VAL A N 1
ATOM 920 C CA . VAL A 1 113 ? 5.072 -5.175 18.948 1.00 95.38 113 VAL A CA 1
ATOM 921 C C . VAL A 1 113 ? 6.126 -5.708 19.919 1.00 95.38 113 VAL A C 1
ATOM 923 O O . VAL A 1 113 ? 5.881 -5.810 21.127 1.00 95.38 113 VAL A O 1
ATOM 926 N N . ASP A 1 114 ? 7.298 -6.109 19.420 1.00 94.38 114 ASP A N 1
ATOM 927 C CA . ASP A 1 114 ? 8.423 -6.577 20.236 1.00 94.38 114 ASP A CA 1
ATOM 928 C C . ASP A 1 114 ? 9.621 -5.605 20.275 1.00 94.38 114 ASP A C 1
ATOM 930 O O . ASP A 1 114 ? 10.508 -5.741 21.132 1.00 94.38 114 ASP A O 1
ATOM 934 N N . GLY A 1 115 ? 9.597 -4.565 19.435 1.00 92.56 115 GLY A N 1
ATOM 935 C CA . GLY A 1 115 ? 10.573 -3.485 19.399 1.00 92.56 115 GLY A CA 1
ATOM 936 C C . GLY A 1 115 ? 11.846 -3.813 18.615 1.00 92.56 115 GLY A C 1
ATOM 937 O O . GLY A 1 115 ? 12.880 -3.176 18.866 1.00 92.56 115 GLY A O 1
ATOM 938 N N . ASP A 1 116 ? 11.821 -4.801 17.715 1.00 94.00 116 ASP A N 1
ATOM 939 C CA . ASP A 1 116 ? 12.950 -5.177 16.858 1.00 94.00 116 ASP A CA 1
ATOM 940 C C . ASP A 1 116 ? 13.032 -4.398 15.527 1.00 94.00 116 ASP A C 1
ATOM 942 O O . ASP A 1 116 ? 14.021 -4.528 14.790 1.00 94.00 116 ASP A O 1
ATOM 946 N N . HIS A 1 117 ? 12.064 -3.507 15.279 1.00 89.50 117 HIS A N 1
ATOM 947 C CA . HIS A 1 117 ? 11.927 -2.671 14.081 1.00 89.50 117 HIS A CA 1
ATOM 948 C C . HIS A 1 117 ? 11.472 -3.404 12.817 1.00 89.50 117 HIS A C 1
ATOM 950 O O . HIS A 1 117 ? 11.574 -2.844 11.715 1.00 89.50 117 HIS A O 1
ATOM 956 N N . LEU A 1 118 ? 10.947 -4.618 12.948 1.00 91.38 118 LEU A N 1
ATOM 957 C CA . LEU A 1 118 ? 10.262 -5.347 11.892 1.00 91.38 118 LEU A CA 1
ATOM 958 C C . LEU A 1 118 ? 8.767 -5.467 12.227 1.00 91.38 118 LEU A C 1
ATOM 960 O O . LEU A 1 118 ? 8.387 -5.485 13.388 1.00 91.38 118 LEU A O 1
ATOM 964 N N . PRO A 1 119 ? 7.888 -5.497 11.213 1.00 93.62 119 PRO A N 1
ATOM 965 C CA . PRO A 1 119 ? 6.468 -5.691 11.460 1.00 93.62 119 PRO A CA 1
ATOM 966 C C . PRO A 1 119 ? 6.168 -7.152 11.835 1.00 93.62 119 PRO A C 1
ATOM 968 O O . PRO A 1 119 ? 6.429 -8.063 11.045 1.00 93.62 119 PRO A O 1
ATOM 971 N N . ASP A 1 120 ? 5.550 -7.350 12.996 1.00 96.75 120 ASP A N 1
ATOM 972 C CA . ASP A 1 120 ? 4.931 -8.596 13.462 1.00 96.75 120 ASP A CA 1
ATOM 973 C C . ASP A 1 120 ? 3.482 -8.743 12.973 1.00 96.75 120 ASP A C 1
ATOM 975 O O . ASP A 1 120 ? 2.988 -9.856 12.780 1.00 96.75 120 ASP A O 1
ATOM 979 N N . ILE A 1 121 ? 2.806 -7.611 12.749 1.00 96.69 121 ILE A N 1
ATOM 980 C CA . ILE A 1 121 ? 1.410 -7.519 12.305 1.00 96.69 121 ILE A CA 1
ATOM 981 C C . ILE A 1 121 ? 1.362 -6.847 10.926 1.00 96.69 121 ILE A C 1
ATOM 983 O O . ILE A 1 121 ? 2.082 -5.886 10.654 1.00 96.69 121 ILE A O 1
ATOM 987 N N . ALA A 1 122 ? 0.499 -7.309 10.021 1.00 97.25 122 ALA A N 1
ATOM 988 C CA . ALA A 1 122 ? 0.297 -6.607 8.757 1.00 97.25 122 ALA A CA 1
ATOM 989 C C . ALA A 1 122 ? -0.417 -5.268 9.008 1.00 97.25 122 ALA A C 1
ATOM 991 O O . ALA A 1 122 ? -1.529 -5.248 9.523 1.00 97.25 122 ALA A O 1
ATOM 992 N N . VAL A 1 123 ? 0.177 -4.142 8.608 1.00 96.50 123 VAL A N 1
ATOM 993 C CA . VAL A 1 123 ? -0.444 -2.816 8.761 1.00 96.50 123 VAL A CA 1
ATOM 994 C C . VAL A 1 123 ? -0.733 -2.176 7.408 1.00 96.50 123 VAL A C 1
ATOM 996 O O . VAL A 1 123 ? 0.112 -2.154 6.510 1.00 96.50 123 VAL A O 1
ATOM 999 N N . GLY A 1 124 ? -1.944 -1.646 7.258 1.00 95.69 124 GLY A N 1
ATOM 1000 C CA . GLY A 1 124 ? -2.377 -0.890 6.089 1.00 95.69 124 GLY A CA 1
ATOM 1001 C C . GLY A 1 124 ? -3.158 0.360 6.481 1.00 95.69 124 GLY A C 1
ATOM 1002 O O . GLY A 1 124 ? -3.740 0.435 7.560 1.00 95.69 124 GLY A O 1
ATOM 1003 N N . ARG A 1 125 ? -3.200 1.343 5.579 1.00 97.06 125 ARG A N 1
ATOM 1004 C CA . ARG A 1 125 ? -3.988 2.568 5.745 1.00 97.06 125 ARG A CA 1
ATOM 1005 C C . ARG A 1 125 ? -4.819 2.846 4.502 1.00 97.06 125 ARG A C 1
ATOM 1007 O O . ARG A 1 125 ? -4.298 2.811 3.388 1.00 97.06 125 ARG A O 1
ATOM 1014 N N . ILE A 1 126 ? -6.087 3.194 4.702 1.00 95.62 126 ILE A N 1
ATOM 1015 C CA . ILE A 1 126 ? -6.914 3.861 3.692 1.00 95.62 126 ILE A CA 1
ATOM 1016 C C . ILE A 1 126 ? -6.945 5.354 4.057 1.00 95.62 126 ILE A C 1
ATOM 1018 O O . ILE A 1 126 ? -7.637 5.737 5.001 1.00 95.62 126 ILE A O 1
ATOM 1022 N N . PRO A 1 127 ? -6.176 6.214 3.356 1.00 93.75 127 PRO A N 1
ATOM 1023 C CA . PRO A 1 127 ? -5.984 7.606 3.752 1.00 93.75 127 PRO A CA 1
ATOM 1024 C C . PRO A 1 127 ? -7.133 8.501 3.261 1.00 93.75 127 PRO A C 1
ATOM 1026 O O . PRO A 1 127 ? -6.961 9.321 2.358 1.00 93.75 127 PRO A O 1
ATOM 1029 N N . ALA A 1 128 ? -8.325 8.315 3.827 1.00 93.62 128 ALA A N 1
ATOM 1030 C CA . ALA A 1 128 ? -9.507 9.122 3.530 1.00 93.62 128 ALA A CA 1
ATOM 1031 C C . ALA A 1 128 ? -9.645 10.311 4.496 1.00 93.62 128 ALA A C 1
ATOM 1033 O O . ALA A 1 128 ? -9.388 10.171 5.692 1.00 93.62 128 ALA A O 1
ATOM 1034 N N . ARG A 1 129 ? -10.066 11.481 3.991 1.00 94.81 129 ARG A N 1
ATOM 1035 C CA . ARG A 1 129 ? -10.331 12.678 4.819 1.00 94.81 129 ARG A CA 1
ATOM 1036 C C . ARG A 1 129 ? -11.815 13.036 4.948 1.00 94.81 129 ARG A C 1
ATOM 1038 O O . ARG A 1 129 ? -12.132 14.031 5.591 1.00 94.81 129 ARG A O 1
ATOM 1045 N N . ASN A 1 130 ? -12.701 12.336 4.245 1.00 92.50 130 ASN A N 1
ATOM 1046 C CA . ASN A 1 130 ? -14.134 12.639 4.138 1.00 92.50 130 ASN A CA 1
ATOM 1047 C C . ASN A 1 130 ? -14.874 11.483 3.437 1.00 92.50 130 ASN A C 1
ATOM 1049 O O . ASN A 1 130 ? -14.233 10.611 2.847 1.00 92.50 130 ASN A O 1
ATOM 1053 N N . GLU A 1 131 ? -16.207 11.542 3.456 1.00 94.00 131 GLU A N 1
ATOM 1054 C CA . GLU A 1 131 ? -17.125 10.618 2.774 1.00 94.00 131 GLU A CA 1
ATOM 1055 C C . GLU A 1 131 ? -16.772 10.403 1.290 1.00 94.00 131 GLU A C 1
ATOM 1057 O O . GLU A 1 131 ? -16.645 9.264 0.850 1.00 94.00 131 GLU A O 1
ATOM 1062 N N . ASP A 1 132 ? -16.489 11.471 0.527 1.00 93.12 132 ASP A N 1
ATOM 1063 C CA . ASP A 1 132 ? -16.130 11.338 -0.894 1.00 93.12 132 ASP A CA 1
ATOM 1064 C C . ASP A 1 132 ? -14.854 10.492 -1.086 1.00 93.12 132 ASP A C 1
ATOM 1066 O O . ASP A 1 132 ? -14.750 9.722 -2.045 1.00 93.12 132 ASP A O 1
ATOM 1070 N N . ASP A 1 133 ? -13.843 10.637 -0.222 1.00 93.31 133 ASP A N 1
ATOM 1071 C CA . ASP A 1 133 ? -12.626 9.821 -0.289 1.00 93.31 133 ASP A CA 1
ATOM 1072 C C . ASP A 1 133 ? -12.922 8.351 0.068 1.00 93.31 133 ASP A C 1
ATOM 1074 O O . ASP A 1 133 ? -12.407 7.453 -0.608 1.00 93.31 133 ASP A O 1
ATOM 1078 N N . LEU A 1 134 ? -13.769 8.107 1.077 1.00 93.75 134 LEU A N 1
ATOM 1079 C CA . LEU A 1 134 ? -14.200 6.766 1.496 1.00 93.75 134 LEU A CA 1
ATOM 1080 C C . LEU A 1 134 ? -14.933 6.048 0.359 1.00 93.75 134 LEU A C 1
ATOM 1082 O O . LEU A 1 134 ? -14.474 4.992 -0.084 1.00 93.75 134 LEU A O 1
ATOM 1086 N N . ASP A 1 135 ? -15.977 6.668 -0.193 1.00 92.56 135 ASP A N 1
ATOM 1087 C CA . ASP A 1 135 ? -16.753 6.150 -1.324 1.00 92.56 135 ASP A CA 1
ATOM 1088 C C . ASP A 1 135 ? -15.855 5.808 -2.515 1.00 92.56 135 ASP A C 1
ATOM 1090 O O . ASP A 1 135 ? -15.963 4.749 -3.142 1.00 92.56 135 ASP A O 1
ATOM 1094 N N . ASN A 1 136 ? -14.915 6.703 -2.825 1.00 89.88 136 ASN A N 1
ATOM 1095 C CA . ASN A 1 136 ? -14.018 6.523 -3.954 1.00 89.88 136 ASN A CA 1
ATOM 1096 C C . ASN A 1 136 ? -13.006 5.395 -3.751 1.00 89.88 136 ASN A C 1
ATOM 1098 O O . ASN A 1 136 ? -12.627 4.765 -4.742 1.00 89.88 136 ASN A O 1
ATOM 1102 N N . ILE A 1 137 ? -12.467 5.192 -2.548 1.00 90.00 137 ILE A N 1
ATOM 1103 C CA . ILE A 1 137 ? -11.428 4.181 -2.306 1.00 90.00 137 ILE A CA 1
ATOM 1104 C C . ILE A 1 137 ? -12.071 2.820 -2.032 1.00 90.00 137 ILE A C 1
ATOM 1106 O O . ILE A 1 137 ? -11.728 1.843 -2.701 1.00 90.00 137 ILE A O 1
ATOM 11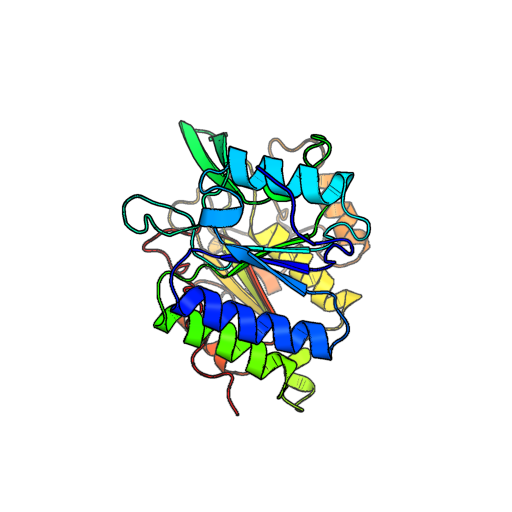10 N N . ILE A 1 138 ? -13.042 2.763 -1.122 1.00 93.31 138 ILE A N 1
ATOM 1111 C CA . ILE A 1 138 ? -13.722 1.523 -0.729 1.00 93.31 138 ILE A CA 1
ATOM 1112 C C . ILE A 1 138 ? -14.561 0.990 -1.884 1.00 93.31 138 ILE A C 1
ATOM 1114 O O . ILE A 1 138 ? -14.492 -0.199 -2.181 1.00 93.31 138 ILE A O 1
ATOM 1118 N N . GLY A 1 139 ? -15.254 1.857 -2.630 1.00 92.12 139 GLY A N 1
ATOM 1119 C CA . GLY A 1 139 ? -16.005 1.433 -3.812 1.00 92.12 139 GLY A CA 1
ATOM 1120 C C . GLY A 1 139 ? -15.140 0.697 -4.844 1.00 92.12 139 GLY A C 1
ATOM 1121 O O . GLY A 1 139 ? -15.603 -0.255 -5.469 1.00 92.12 139 GLY A O 1
ATOM 1122 N N . LYS A 1 140 ? -13.861 1.071 -4.991 1.00 87.00 140 LYS A N 1
ATOM 1123 C CA . LYS A 1 140 ? -12.917 0.364 -5.878 1.00 87.00 140 LYS A CA 1
ATOM 1124 C C . LYS A 1 140 ? -12.466 -0.969 -5.307 1.00 87.00 140 LYS A C 1
ATOM 1126 O O . LYS A 1 140 ? -12.327 -1.919 -6.072 1.00 87.00 140 LYS A O 1
ATOM 1131 N N . LEU A 1 141 ? -12.216 -1.021 -4.000 1.00 89.44 141 LEU A N 1
ATOM 1132 C CA . LEU A 1 141 ? -11.861 -2.254 -3.300 1.00 89.44 141 LEU A CA 1
ATOM 1133 C C . LEU A 1 141 ? -12.984 -3.281 -3.468 1.00 89.44 141 LEU A C 1
ATOM 1135 O O . LEU A 1 141 ? -12.745 -4.369 -3.984 1.00 89.44 141 LEU A O 1
ATOM 1139 N N . LEU A 1 142 ? -14.221 -2.885 -3.162 1.00 91.56 142 LEU A N 1
ATOM 1140 C CA . LEU A 1 142 ? -15.398 -3.737 -3.323 1.00 91.56 142 LEU A CA 1
ATOM 1141 C C . LEU A 1 142 ? -15.597 -4.158 -4.777 1.00 91.56 142 LEU A C 1
ATOM 1143 O O . LEU A 1 142 ? -15.861 -5.325 -5.041 1.00 91.56 142 LEU A O 1
ATOM 1147 N N . GLN A 1 143 ? -15.437 -3.238 -5.735 1.00 90.62 143 GLN A N 1
ATOM 1148 C CA . GLN A 1 143 ? -15.533 -3.583 -7.154 1.00 90.62 143 GLN A CA 1
ATOM 1149 C C . GLN A 1 143 ? -14.496 -4.646 -7.544 1.00 90.62 143 GLN A C 1
ATOM 1151 O O . GLN A 1 143 ? -14.828 -5.581 -8.266 1.00 90.62 143 GLN A O 1
ATOM 1156 N N . LEU A 1 144 ? -13.251 -4.516 -7.080 1.00 86.94 144 LEU A N 1
ATOM 1157 C CA . LEU A 1 144 ? -12.184 -5.452 -7.423 1.00 86.94 144 LEU A CA 1
ATOM 1158 C C . LEU A 1 144 ? -12.413 -6.847 -6.826 1.00 86.94 144 LEU A C 1
ATOM 1160 O O . LEU A 1 144 ? -12.071 -7.834 -7.474 1.00 86.94 144 LEU A O 1
ATOM 1164 N N . GLU A 1 145 ? -12.961 -6.925 -5.616 1.00 90.88 145 GLU A N 1
ATOM 1165 C CA . GLU A 1 145 ? -13.131 -8.186 -4.886 1.00 90.88 145 GLU A CA 1
ATOM 1166 C C . GLU A 1 145 ? -14.459 -8.890 -5.206 1.00 90.88 145 GLU A C 1
ATOM 1168 O O . GLU A 1 145 ? -14.479 -10.107 -5.391 1.00 90.88 145 GLU A O 1
ATOM 1173 N N . LEU A 1 146 ? -15.556 -8.138 -5.349 1.00 93.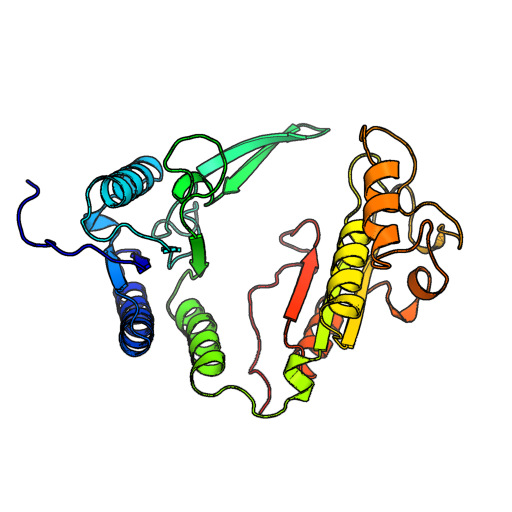25 146 LEU A N 1
ATOM 1174 C CA . LEU A 1 146 ? -16.902 -8.690 -5.550 1.00 93.25 146 LEU A CA 1
ATOM 1175 C C . LEU A 1 146 ? -17.307 -8.827 -7.022 1.00 93.25 146 LEU A C 1
ATOM 1177 O O . LEU A 1 146 ? -18.076 -9.727 -7.360 1.00 93.25 146 LEU A O 1
ATOM 1181 N N . ASP A 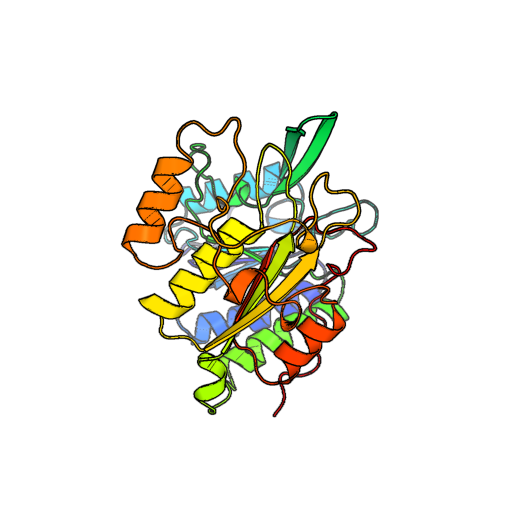1 147 ? -16.806 -7.956 -7.901 1.00 92.88 147 ASP A N 1
ATOM 1182 C CA . ASP A 1 147 ? -17.072 -8.003 -9.347 1.00 92.88 147 ASP A CA 1
ATOM 1183 C C . ASP A 1 147 ? -15.776 -7.838 -10.168 1.00 92.88 147 ASP A C 1
ATOM 1185 O O . ASP A 1 147 ? -15.629 -6.897 -10.962 1.00 92.88 147 ASP A O 1
ATOM 1189 N N . PRO A 1 148 ? -14.785 -8.733 -9.968 1.00 89.81 148 PRO A N 1
ATOM 1190 C CA . PRO A 1 148 ? -13.532 -8.676 -10.700 1.00 89.81 148 PRO A CA 1
ATOM 1191 C C . PRO A 1 148 ? -13.758 -8.842 -12.203 1.00 89.81 148 PRO A C 1
ATOM 1193 O O . PRO A 1 148 ? -14.558 -9.661 -12.664 1.00 89.81 148 PRO A O 1
ATOM 1196 N N . THR A 1 149 ? -12.960 -8.132 -13.002 1.00 87.62 149 THR A N 1
ATOM 1197 C CA . THR A 1 149 ? -12.979 -8.319 -14.454 1.00 87.62 149 THR A CA 1
ATOM 1198 C C . THR A 1 149 ? -12.647 -9.764 -14.830 1.00 87.62 149 THR A C 1
ATOM 1200 O O . THR A 1 149 ? -11.615 -10.312 -14.458 1.00 87.62 149 THR A O 1
ATOM 1203 N N . ILE A 1 150 ? -13.489 -10.392 -15.650 1.00 90.31 150 ILE A N 1
ATOM 1204 C CA . ILE A 1 150 ? -13.218 -11.741 -16.176 1.00 90.31 150 ILE A CA 1
ATOM 1205 C C . ILE A 1 150 ? -12.171 -11.742 -17.300 1.00 90.31 150 ILE A C 1
ATOM 1207 O O . ILE A 1 150 ? -11.778 -12.801 -17.797 1.00 90.31 150 ILE A O 1
ATOM 1211 N N . ASN A 1 151 ? -11.726 -10.561 -17.744 1.00 89.94 151 ASN A N 1
ATOM 1212 C CA . ASN A 1 151 ? -10.699 -10.441 -18.764 1.00 89.94 151 ASN A CA 1
ATOM 1213 C C . ASN A 1 151 ? -9.333 -10.825 -18.181 1.00 89.94 151 ASN A C 1
ATOM 1215 O O . ASN A 1 151 ? -8.635 -10.005 -17.587 1.00 89.94 151 ASN A O 1
ATOM 1219 N N . SER A 1 152 ? -8.905 -12.062 -18.429 1.00 88.75 152 SER A N 1
ATOM 1220 C CA . SER A 1 152 ? -7.628 -12.584 -17.936 1.00 88.75 152 SER A CA 1
ATOM 1221 C C . SER A 1 152 ? -6.408 -11.750 -18.344 1.00 88.75 152 SER A C 1
ATOM 1223 O O . SER A 1 152 ? -5.389 -11.792 -17.658 1.00 88.75 152 SER A O 1
ATOM 1225 N N . SER A 1 153 ? -6.480 -11.007 -19.456 1.00 88.31 153 SER A N 1
ATOM 1226 C CA . SER A 1 153 ? -5.373 -10.163 -19.919 1.00 88.31 153 SER A CA 1
ATOM 1227 C C . SER A 1 153 ? -5.126 -8.958 -19.013 1.00 88.31 153 SER A C 1
ATOM 1229 O O . SER A 1 153 ? -3.985 -8.514 -18.938 1.00 88.31 153 SER A O 1
ATOM 1231 N N . PHE A 1 154 ? -6.138 -8.470 -18.289 1.00 90.25 154 PHE A N 1
ATOM 1232 C CA . PHE A 1 154 ? -5.975 -7.393 -17.308 1.00 90.25 154 PHE A CA 1
ATOM 1233 C C . PHE A 1 154 ? -4.910 -7.761 -16.269 1.00 90.25 154 PHE A C 1
ATOM 1235 O O . PHE A 1 154 ? -3.919 -7.053 -16.113 1.00 90.25 154 PHE A O 1
ATOM 1242 N N . TYR A 1 155 ? -5.036 -8.949 -15.669 1.00 91.50 155 TYR A N 1
ATOM 1243 C CA . TYR A 1 155 ? -4.122 -9.466 -14.645 1.00 91.50 155 TYR A CA 1
ATOM 1244 C C . TYR A 1 155 ? -2.699 -9.741 -15.136 1.00 91.50 155 TYR A C 1
ATOM 1246 O O . TYR A 1 155 ? -1.820 -10.058 -14.329 1.00 91.50 155 TYR A O 1
ATOM 1254 N N . GLN A 1 156 ? -2.456 -9.665 -16.446 1.00 94.88 156 GLN A N 1
ATOM 1255 C CA . GLN A 1 156 ? -1.121 -9.807 -17.016 1.00 94.88 156 GLN A CA 1
ATOM 1256 C C . GLN A 1 156 ? -0.377 -8.480 -17.095 1.00 94.88 156 GLN A C 1
ATOM 1258 O O . GLN A 1 156 ? 0.843 -8.504 -17.189 1.00 94.88 156 GLN A O 1
ATOM 1263 N N . ASN A 1 157 ? -1.066 -7.341 -17.049 1.00 94.94 157 ASN A N 1
ATOM 1264 C CA . ASN A 1 157 ? -0.459 -6.047 -17.327 1.00 94.94 157 ASN A CA 1
ATOM 1265 C C . ASN A 1 157 ? 0.032 -5.372 -16.044 1.00 94.94 157 ASN A C 1
ATOM 1267 O O . ASN A 1 157 ? -0.742 -5.136 -15.114 1.00 94.94 157 ASN A O 1
ATOM 1271 N N . VAL A 1 158 ? 1.318 -5.034 -16.023 1.00 95.38 158 VAL A N 1
ATOM 1272 C CA . VAL A 1 158 ? 1.980 -4.327 -14.929 1.00 95.38 158 VAL A CA 1
ATOM 1273 C C . VAL A 1 158 ? 2.655 -3.075 -15.475 1.00 95.38 158 VAL A C 1
ATOM 1275 O O . VAL A 1 158 ? 3.397 -3.128 -16.458 1.00 95.38 158 VAL A O 1
ATOM 1278 N N . LEU A 1 159 ? 2.420 -1.946 -14.820 1.00 94.12 159 LEU A N 1
ATOM 1279 C CA . LEU A 1 159 ? 3.151 -0.713 -15.045 1.00 94.12 159 LEU A CA 1
ATOM 1280 C C . LEU A 1 159 ? 4.256 -0.600 -14.002 1.00 94.12 159 LEU A C 1
ATOM 1282 O O . LEU A 1 159 ? 3.995 -0.652 -12.803 1.00 94.12 159 LEU A O 1
ATOM 1286 N N . VAL A 1 160 ? 5.481 -0.404 -14.473 1.00 93.31 160 VAL A N 1
ATOM 1287 C CA . VAL A 1 160 ? 6.611 0.015 -13.650 1.00 93.31 160 VAL A CA 1
ATOM 1288 C C . VAL A 1 160 ? 6.953 1.441 -14.049 1.00 93.31 160 VAL A C 1
ATOM 1290 O O . VAL A 1 160 ? 7.349 1.696 -15.188 1.00 93.31 160 VAL A O 1
ATOM 1293 N N . SER A 1 161 ? 6.794 2.370 -13.120 1.00 88.69 161 SER A N 1
ATOM 1294 C CA . SER A 1 161 ? 7.172 3.761 -13.302 1.00 88.69 161 SER A CA 1
ATOM 1295 C C . SER A 1 161 ? 8.141 4.231 -12.232 1.00 88.69 161 SER A C 1
ATOM 1297 O O . SER A 1 161 ? 8.206 3.694 -11.126 1.00 88.69 161 SER A O 1
ATOM 1299 N N . GLY A 1 162 ? 8.907 5.258 -12.567 1.00 82.50 162 GLY A N 1
ATOM 1300 C CA . GLY A 1 162 ? 9.788 5.870 -11.593 1.00 82.50 162 GLY A CA 1
ATOM 1301 C C . GLY A 1 162 ? 10.496 7.110 -12.097 1.00 82.50 162 GLY A C 1
ATOM 1302 O O . GLY A 1 162 ? 10.392 7.489 -13.263 1.00 82.50 162 GLY A O 1
ATOM 1303 N N . CYS A 1 163 ? 11.221 7.745 -11.191 1.00 78.06 163 CYS A N 1
ATOM 1304 C CA . CYS A 1 163 ? 12.078 8.871 -11.517 1.00 78.06 163 CYS A CA 1
ATOM 1305 C C . CYS A 1 163 ? 13.516 8.398 -11.727 1.00 78.06 163 CYS A C 1
ATOM 1307 O O . CYS A 1 163 ? 13.975 7.501 -11.026 1.00 78.06 163 CYS A O 1
ATOM 1309 N N . PHE A 1 164 ? 14.251 9.016 -12.640 1.00 76.62 164 PHE A N 1
ATOM 1310 C CA . PHE A 1 164 ? 15.689 8.832 -12.748 1.00 76.62 164 PHE A CA 1
ATOM 1311 C C . PHE A 1 164 ? 16.405 9.861 -11.901 1.00 76.62 164 PHE A C 1
ATOM 1313 O O . PHE A 1 164 ? 16.202 11.062 -12.069 1.00 76.62 164 PHE A O 1
ATOM 1320 N N . GLN A 1 165 ? 17.260 9.385 -11.001 1.00 71.62 165 GLN A N 1
ATOM 1321 C CA . GLN A 1 165 ? 18.096 10.252 -10.198 1.00 71.62 165 GLN A CA 1
ATOM 1322 C C . GLN A 1 165 ? 19.494 9.684 -10.092 1.00 71.62 165 GLN A C 1
ATOM 1324 O O . GLN A 1 165 ? 19.815 8.898 -9.207 1.00 71.62 165 GLN A O 1
ATOM 1329 N N . TYR A 1 166 ? 20.361 10.190 -10.958 1.00 65.38 166 TYR A N 1
ATOM 1330 C CA . TYR A 1 166 ? 21.773 9.864 -10.928 1.00 65.38 166 TYR A CA 1
ATOM 1331 C C . TYR A 1 166 ? 22.499 10.677 -9.848 1.00 65.38 166 TYR A C 1
ATOM 1333 O O . TYR A 1 166 ? 23.301 11.573 -10.136 1.00 65.38 166 TYR A O 1
ATOM 1341 N N . ASP A 1 167 ? 22.181 10.412 -8.581 1.00 59.84 167 ASP A N 1
ATOM 1342 C CA . ASP A 1 167 ? 22.934 10.939 -7.448 1.00 59.84 167 ASP A CA 1
ATOM 1343 C C . ASP A 1 167 ? 23.760 9.859 -6.739 1.00 59.84 167 ASP A C 1
ATOM 1345 O O . ASP A 1 167 ? 23.735 8.675 -7.065 1.00 59.84 167 ASP A O 1
ATOM 1349 N N . LYS A 1 168 ? 24.617 10.302 -5.818 1.00 53.38 168 LYS A N 1
ATOM 1350 C CA . LYS A 1 168 ? 25.694 9.485 -5.250 1.00 53.38 168 LYS A CA 1
ATOM 1351 C C . LYS A 1 168 ? 25.210 8.379 -4.303 1.00 53.38 168 LYS A C 1
ATOM 1353 O O . LYS A 1 168 ? 26.044 7.564 -3.922 1.00 53.38 168 LYS A O 1
ATOM 1358 N N . ASN A 1 169 ? 23.932 8.337 -3.912 1.00 50.69 169 ASN A N 1
ATOM 1359 C CA . ASN A 1 169 ? 23.509 7.540 -2.757 1.00 50.69 169 ASN A CA 1
ATOM 1360 C C . ASN A 1 169 ? 22.420 6.496 -3.045 1.00 50.69 169 ASN A C 1
ATOM 1362 O O . ASN A 1 169 ? 22.412 5.465 -2.371 1.00 50.69 169 ASN A O 1
ATOM 1366 N N . PHE A 1 170 ? 21.526 6.710 -4.012 1.00 55.97 170 PHE A 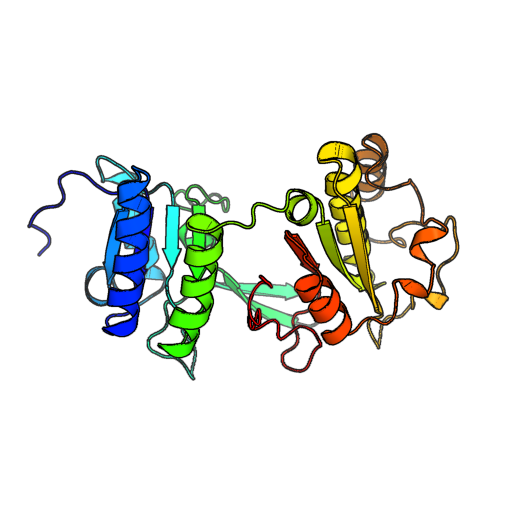N 1
ATOM 1367 C CA . PHE A 1 170 ? 20.442 5.769 -4.305 1.00 55.97 170 PHE A CA 1
ATOM 1368 C C . PHE A 1 170 ? 19.840 6.030 -5.680 1.00 55.97 170 PHE A C 1
ATOM 1370 O O . PHE A 1 170 ? 19.710 7.188 -6.062 1.00 55.97 170 PHE A O 1
ATOM 1377 N N . ASP A 1 171 ? 19.445 4.969 -6.390 1.00 70.62 171 ASP A N 1
ATOM 1378 C CA . ASP A 1 171 ? 18.882 5.118 -7.727 1.00 70.62 171 ASP A CA 1
ATOM 1379 C C . ASP A 1 171 ? 17.562 4.364 -7.911 1.00 70.62 171 ASP A C 1
ATOM 1381 O O . ASP A 1 171 ? 17.499 3.128 -7.897 1.00 70.62 171 ASP A O 1
ATOM 1385 N N . PHE A 1 172 ? 16.492 5.136 -8.083 1.00 77.69 172 PHE A N 1
ATOM 1386 C CA . PHE A 1 172 ? 15.120 4.656 -8.200 1.00 77.69 172 PHE A CA 1
ATOM 1387 C C . PHE A 1 172 ? 14.890 3.822 -9.464 1.00 77.69 172 PHE A C 1
ATOM 1389 O O . PHE A 1 172 ? 14.092 2.876 -9.435 1.00 77.69 172 PHE A O 1
ATOM 1396 N N . HIS A 1 173 ? 15.606 4.098 -10.564 1.00 78.62 173 HIS A N 1
ATOM 1397 C CA . HIS A 1 173 ? 15.443 3.297 -11.780 1.00 78.62 173 HIS A CA 1
ATOM 1398 C C . HIS A 1 173 ? 15.993 1.890 -11.593 1.00 78.62 173 HIS A C 1
ATOM 1400 O O . HIS A 1 173 ? 15.393 0.947 -12.087 1.00 78.62 173 HIS A O 1
ATOM 1406 N N . THR A 1 174 ? 17.097 1.711 -10.858 1.00 83.62 174 THR A N 1
ATOM 1407 C CA . THR A 1 174 ? 17.698 0.378 -10.688 1.00 83.62 174 THR A CA 1
ATOM 1408 C C . THR A 1 174 ? 16.728 -0.539 -9.950 1.00 83.62 174 THR A C 1
ATOM 1410 O O . THR A 1 174 ? 16.535 -1.686 -10.348 1.00 83.62 174 THR A O 1
ATOM 1413 N N . LEU A 1 175 ? 16.052 -0.023 -8.921 1.00 85.12 175 LEU A N 1
ATOM 1414 C CA . LEU A 1 175 ? 14.994 -0.762 -8.234 1.00 85.12 175 LEU A CA 1
ATOM 1415 C C . LEU A 1 175 ? 13.789 -1.024 -9.130 1.00 85.12 175 LEU A C 1
ATOM 1417 O O . LEU A 1 175 ? 13.318 -2.157 -9.184 1.00 85.12 175 LEU A O 1
ATOM 1421 N N . SER A 1 176 ? 13.335 -0.013 -9.873 1.00 88.06 176 SER A N 1
ATOM 1422 C CA . SER A 1 176 ? 12.255 -0.174 -10.853 1.00 88.06 176 SER A CA 1
ATOM 1423 C C . SER A 1 176 ? 12.568 -1.299 -11.840 1.00 88.06 176 SER A C 1
ATOM 1425 O O . SER A 1 176 ? 11.727 -2.144 -12.127 1.00 88.06 176 SER A O 1
ATOM 1427 N N . GLU A 1 177 ? 13.814 -1.380 -12.296 1.00 89.81 177 GLU A N 1
ATOM 1428 C CA . GLU A 1 177 ? 14.286 -2.387 -13.238 1.00 89.81 177 GLU A CA 1
ATOM 1429 C C . GLU A 1 177 ? 14.391 -3.784 -12.627 1.00 89.81 177 GLU A C 1
ATOM 1431 O O . GLU A 1 177 ? 14.014 -4.757 -13.282 1.00 89.81 177 GLU A O 1
ATOM 1436 N N . ILE A 1 178 ? 14.809 -3.894 -11.364 1.00 91.56 178 ILE A N 1
ATOM 1437 C CA . ILE A 1 178 ? 14.784 -5.157 -10.615 1.00 91.56 178 ILE A CA 1
ATOM 1438 C C . ILE A 1 178 ? 13.343 -5.652 -10.445 1.00 91.56 178 ILE A C 1
ATOM 1440 O O . ILE A 1 178 ? 13.056 -6.813 -10.738 1.00 91.56 178 ILE A O 1
ATOM 1444 N N . ILE A 1 179 ? 12.422 -4.778 -10.029 1.00 92.62 179 ILE A N 1
ATOM 1445 C CA . ILE A 1 179 ? 11.003 -5.114 -9.845 1.00 92.62 179 ILE A CA 1
ATOM 1446 C C . ILE A 1 179 ? 10.349 -5.485 -11.179 1.00 92.62 179 ILE A C 1
ATOM 1448 O O . ILE A 1 179 ? 9.639 -6.489 -11.269 1.00 92.62 179 ILE A O 1
ATOM 1452 N N . LYS A 1 180 ? 10.647 -4.740 -12.248 1.00 93.56 180 LYS A N 1
ATOM 1453 C CA . LYS A 1 180 ? 10.264 -5.088 -13.622 1.00 93.56 180 LYS A CA 1
ATOM 1454 C C . LYS A 1 180 ? 10.758 -6.488 -13.982 1.00 93.56 180 LYS A C 1
ATOM 1456 O O . LYS A 1 180 ? 9.996 -7.288 -14.517 1.00 93.56 180 LYS A O 1
ATOM 1461 N N . GLY A 1 181 ? 12.024 -6.781 -13.700 1.00 94.56 181 GLY A N 1
ATOM 1462 C CA . GLY A 1 181 ? 12.631 -8.084 -13.923 1.00 94.56 181 GLY A CA 1
ATOM 1463 C C . GLY A 1 181 ? 11.886 -9.213 -13.219 1.00 94.56 181 GLY A C 1
ATOM 1464 O O . GLY A 1 181 ? 11.504 -10.181 -13.869 1.00 94.56 181 GLY A O 1
ATOM 1465 N N . PHE A 1 182 ? 11.597 -9.050 -11.929 1.00 95.62 182 PHE A N 1
ATOM 1466 C CA . PHE A 1 182 ? 10.802 -10.002 -11.152 1.00 95.62 182 PHE A CA 1
ATOM 1467 C C . PHE A 1 182 ? 9.432 -10.267 -11.796 1.00 95.62 182 PHE A C 1
ATOM 1469 O O . PHE A 1 182 ? 9.096 -11.413 -12.100 1.00 95.62 182 PHE A O 1
ATOM 1476 N N . TYR A 1 183 ? 8.663 -9.215 -12.102 1.00 95.62 183 TYR A N 1
ATOM 1477 C CA . TYR A 1 183 ? 7.360 -9.378 -12.752 1.00 95.62 183 TYR A CA 1
ATOM 1478 C C . TYR A 1 183 ? 7.466 -10.074 -14.113 1.00 95.62 183 TYR A C 1
ATOM 1480 O O . TYR A 1 183 ? 6.613 -10.897 -14.451 1.00 95.62 183 TYR A O 1
ATOM 1488 N N . LYS A 1 184 ? 8.513 -9.775 -14.889 1.00 95.12 184 LYS A N 1
ATOM 1489 C CA . LYS A 1 184 ? 8.729 -10.374 -16.209 1.00 95.12 184 LYS A CA 1
ATOM 1490 C C . LYS A 1 184 ? 9.073 -11.851 -16.125 1.00 95.12 184 LYS A C 1
ATOM 1492 O O . LYS A 1 184 ? 8.510 -12.651 -16.864 1.00 95.12 184 LYS A O 1
ATOM 1497 N N . PHE A 1 185 ? 10.064 -12.183 -15.307 1.00 95.25 185 PHE A N 1
ATOM 1498 C CA . PHE A 1 185 ? 10.760 -13.461 -15.391 1.00 95.25 185 PHE A CA 1
ATOM 1499 C C . PHE A 1 185 ? 10.237 -14.479 -14.380 1.00 95.25 185 PHE A C 1
ATOM 1501 O O . PHE A 1 185 ? 10.154 -15.651 -14.732 1.00 95.25 185 PHE A O 1
ATOM 1508 N N . GLU A 1 186 ? 9.792 -14.046 -13.198 1.00 95.19 186 GLU A 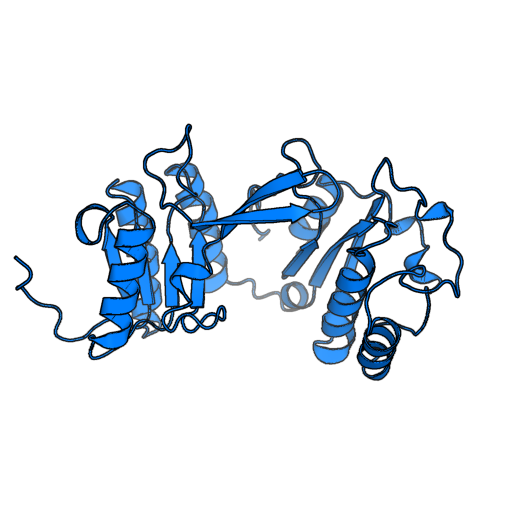N 1
ATOM 1509 C CA . GLU A 1 186 ? 9.163 -14.944 -12.218 1.00 95.19 186 GLU A CA 1
ATOM 1510 C C . GLU A 1 186 ? 7.659 -15.057 -12.443 1.00 95.19 186 GLU A C 1
ATOM 1512 O O . GLU A 1 186 ? 7.095 -16.149 -12.442 1.00 95.19 186 GLU A O 1
ATOM 1517 N N . LEU A 1 187 ? 6.991 -13.922 -12.671 1.00 95.06 187 LEU A N 1
ATOM 1518 C CA . LEU A 1 187 ? 5.527 -13.877 -12.753 1.00 95.06 187 LEU A CA 1
ATOM 1519 C C . LEU A 1 187 ? 4.982 -13.863 -14.186 1.00 95.06 187 LEU A C 1
ATOM 1521 O O . LEU A 1 187 ? 3.763 -13.855 -14.366 1.00 95.06 187 LEU A O 1
ATOM 1525 N N . SER A 1 188 ? 5.860 -13.883 -15.197 1.00 95.56 188 SER A N 1
ATOM 1526 C CA . SER A 1 188 ? 5.497 -13.912 -16.625 1.00 95.56 188 SER A CA 1
ATOM 1527 C C . SER A 1 188 ? 4.518 -12.803 -17.047 1.00 95.56 188 SER A C 1
ATOM 1529 O O . SER A 1 188 ? 3.668 -13.019 -17.909 1.00 95.56 188 SER A O 1
ATOM 1531 N N . LYS A 1 189 ? 4.620 -11.617 -16.433 1.00 95.69 189 LYS A N 1
ATOM 1532 C CA . LYS A 1 189 ? 3.737 -10.472 -16.696 1.00 95.69 189 LYS A CA 1
ATOM 1533 C C . LYS A 1 189 ? 4.150 -9.684 -17.943 1.00 95.69 189 LYS A C 1
ATOM 1535 O O . LYS A 1 189 ? 5.327 -9.602 -18.300 1.00 95.69 189 LYS A O 1
ATOM 1540 N N . ASN A 1 190 ? 3.168 -9.027 -18.555 1.00 95.56 190 ASN A N 1
ATOM 1541 C CA . ASN A 1 190 ? 3.356 -7.980 -19.554 1.00 95.56 190 ASN A CA 1
ATOM 1542 C C . ASN A 1 190 ? 3.712 -6.669 -18.856 1.00 95.56 190 ASN A C 1
ATOM 1544 O O . ASN A 1 190 ? 3.073 -6.294 -17.874 1.00 95.56 190 ASN A O 1
ATOM 1548 N N . LEU A 1 191 ? 4.707 -5.959 -19.378 1.00 94.56 191 LEU A N 1
ATOM 1549 C CA . LEU A 1 191 ? 5.274 -4.801 -18.698 1.00 94.56 191 LEU A CA 1
ATOM 1550 C C . LEU A 1 191 ? 5.239 -3.558 -19.566 1.00 94.56 191 LEU A C 1
ATOM 1552 O O . LEU A 1 191 ? 5.738 -3.566 -20.692 1.00 94.56 191 LEU A O 1
ATOM 1556 N N . THR A 1 192 ? 4.739 -2.482 -18.973 1.00 94.81 192 THR A N 1
ATOM 1557 C CA . THR A 1 192 ? 4.894 -1.118 -19.468 1.00 94.81 192 THR A CA 1
ATOM 1558 C C . THR A 1 192 ? 5.874 -0.384 -18.563 1.00 94.81 192 THR A C 1
ATOM 1560 O O . THR A 1 192 ? 5.842 -0.554 -17.344 1.00 94.81 192 THR A O 1
ATOM 1563 N N . ARG A 1 193 ? 6.763 0.415 -19.155 1.00 91.69 193 ARG A N 1
ATOM 1564 C CA . ARG A 1 193 ? 7.767 1.213 -18.439 1.00 91.69 193 ARG A CA 1
ATOM 1565 C C . ARG A 1 193 ? 7.504 2.677 -18.708 1.00 91.69 193 ARG A C 1
ATOM 1567 O O . ARG A 1 193 ? 7.374 3.039 -19.875 1.00 91.69 193 ARG A O 1
ATOM 1574 N N . LEU A 1 194 ? 7.442 3.491 -17.663 1.00 91.06 194 LEU A N 1
ATOM 1575 C CA . LEU A 1 194 ? 7.291 4.936 -17.798 1.00 91.06 194 LEU A CA 1
ATOM 1576 C C . LEU A 1 194 ? 8.215 5.651 -16.815 1.00 91.06 194 LEU A C 1
ATOM 1578 O O . LEU A 1 194 ? 7.977 5.628 -15.610 1.00 91.06 194 LEU A O 1
ATOM 1582 N N . TYR A 1 195 ? 9.252 6.300 -17.330 1.00 87.44 195 TYR A N 1
ATOM 1583 C CA . TYR A 1 195 ? 10.229 7.005 -16.515 1.00 87.44 195 TYR A CA 1
ATOM 1584 C C . TYR A 1 195 ? 10.175 8.516 -16.726 1.00 87.44 195 TYR A C 1
ATOM 1586 O O . TYR A 1 195 ? 9.958 9.016 -17.834 1.00 87.44 195 TYR A O 1
ATOM 1594 N N . LEU A 1 196 ? 10.384 9.242 -15.634 1.00 84.38 196 LEU A N 1
ATOM 1595 C CA . LEU A 1 196 ? 10.596 10.683 -15.624 1.00 84.38 196 LEU A CA 1
ATOM 1596 C C . LEU A 1 196 ? 12.078 10.959 -15.363 1.00 84.38 196 LEU A C 1
ATOM 1598 O O . LEU A 1 196 ? 12.662 10.353 -14.470 1.00 84.38 196 LEU A O 1
ATOM 1602 N N . ASP A 1 197 ? 12.677 11.886 -16.106 1.00 77.75 197 ASP A N 1
ATOM 1603 C CA . ASP A 1 197 ? 14.022 12.375 -15.798 1.00 77.75 197 ASP A CA 1
ATOM 1604 C C . ASP A 1 197 ? 13.944 13.491 -14.745 1.00 77.75 197 ASP A C 1
ATOM 1606 O O . ASP A 1 197 ? 13.166 14.442 -14.894 1.00 77.75 197 ASP A O 1
ATOM 1610 N N . HIS A 1 198 ? 14.710 13.376 -13.659 1.00 71.44 198 HIS A N 1
ATOM 1611 C CA . HIS A 1 198 ? 14.668 14.365 -12.589 1.00 71.44 198 HIS A CA 1
ATOM 1612 C C . HIS A 1 198 ? 15.418 15.635 -13.002 1.00 71.44 198 HIS A C 1
ATOM 1614 O O . HIS A 1 198 ? 16.648 15.706 -13.011 1.00 71.44 198 HIS A O 1
ATOM 1620 N N . ILE A 1 199 ? 14.657 16.700 -13.246 1.00 58.16 199 ILE A N 1
ATOM 1621 C CA . ILE A 1 199 ? 15.179 18.042 -13.502 1.00 58.16 199 ILE A CA 1
ATOM 1622 C C . ILE A 1 199 ? 16.054 18.433 -12.297 1.00 58.16 199 ILE A C 1
ATOM 1624 O O . ILE A 1 199 ? 15.545 18.524 -11.185 1.00 58.16 199 ILE A O 1
ATOM 1628 N N . ASN A 1 200 ? 17.359 18.644 -12.507 1.00 62.56 200 ASN A N 1
ATOM 1629 C CA . ASN A 1 200 ? 18.422 18.937 -11.514 1.00 62.56 200 ASN A CA 1
ATOM 1630 C C . ASN A 1 200 ? 19.333 17.766 -11.100 1.00 62.56 200 ASN A C 1
ATOM 1632 O O . ASN A 1 200 ? 20.122 17.916 -10.162 1.00 62.56 200 ASN A O 1
ATOM 1636 N N . THR A 1 201 ? 19.296 16.626 -11.785 1.00 65.94 201 THR A N 1
ATOM 1637 C CA . THR A 1 201 ? 20.344 15.609 -11.620 1.00 65.94 201 THR A CA 1
ATOM 1638 C C . THR A 1 201 ? 21.664 16.046 -12.267 1.00 65.94 201 THR A C 1
ATOM 1640 O O . THR A 1 201 ? 21.667 16.730 -13.292 1.00 65.94 201 THR A O 1
ATOM 1643 N N . PRO A 1 202 ? 22.822 15.665 -11.692 1.00 67.50 202 PRO A N 1
ATOM 1644 C CA . PRO A 1 202 ? 24.125 15.901 -12.317 1.00 67.50 202 PRO A CA 1
ATOM 1645 C C . PRO A 1 202 ? 24.299 15.191 -13.663 1.00 67.50 202 PRO A C 1
ATOM 1647 O O . PRO A 1 202 ? 25.116 15.633 -14.470 1.00 67.50 202 PRO A O 1
ATOM 1650 N N . ILE A 1 203 ? 23.583 14.081 -13.857 1.00 71.12 203 ILE A N 1
ATOM 1651 C CA . ILE A 1 203 ? 23.549 13.287 -15.082 1.00 71.12 203 ILE A CA 1
ATOM 1652 C C . ILE A 1 203 ? 22.086 13.012 -15.425 1.00 71.12 203 ILE A C 1
ATOM 1654 O O . ILE A 1 203 ? 21.329 12.634 -14.532 1.00 71.12 203 ILE A O 1
ATOM 1658 N N . THR A 1 204 ? 21.715 13.213 -16.688 1.00 74.75 204 THR A N 1
ATOM 1659 C CA . THR A 1 204 ? 20.385 12.935 -17.264 1.00 74.75 204 THR A CA 1
ATOM 1660 C C . THR A 1 204 ? 20.392 11.618 -18.039 1.00 74.75 204 THR A C 1
ATOM 1662 O O . THR A 1 204 ? 21.466 11.097 -18.357 1.00 74.75 204 THR A O 1
ATOM 1665 N N . HIS A 1 205 ? 19.218 11.066 -18.373 1.00 79.06 205 HIS A N 1
ATOM 1666 C CA . HIS A 1 205 ? 19.164 9.776 -19.081 1.00 79.06 205 HIS A CA 1
ATOM 1667 C C . HIS A 1 205 ? 19.856 9.829 -20.456 1.00 79.06 205 HIS A C 1
ATOM 1669 O O . HIS A 1 205 ? 20.530 8.871 -20.826 1.00 79.06 205 HIS A O 1
ATOM 1675 N N . ASP A 1 206 ? 19.777 10.965 -21.161 1.00 81.06 206 ASP A N 1
ATOM 1676 C CA . ASP A 1 206 ? 20.429 11.212 -22.464 1.00 81.06 206 ASP A CA 1
ATOM 1677 C C . ASP A 1 206 ? 21.959 11.058 -22.438 1.00 81.06 206 ASP A C 1
ATOM 1679 O O . ASP A 1 206 ? 22.608 10.957 -23.481 1.00 81.06 206 ASP A O 1
ATOM 1683 N N . GLN A 1 207 ? 22.560 11.118 -21.250 1.00 82.88 207 GLN A N 1
ATOM 1684 C CA . GLN A 1 207 ? 24.004 11.006 -21.063 1.00 82.88 207 GLN A CA 1
ATOM 1685 C C . GLN A 1 207 ? 24.451 9.574 -20.742 1.00 82.88 207 GLN A C 1
ATOM 1687 O O . GLN A 1 207 ? 25.653 9.348 -20.605 1.00 82.88 207 GLN A O 1
ATOM 1692 N N . LEU A 1 208 ? 23.515 8.629 -20.602 1.00 82.44 208 LEU A N 1
ATOM 1693 C CA . LEU A 1 208 ? 23.814 7.220 -20.369 1.00 82.44 208 LEU A CA 1
ATOM 1694 C C . LEU A 1 208 ? 24.113 6.501 -21.680 1.00 82.44 208 LEU A C 1
ATOM 1696 O O . LEU A 1 208 ? 23.430 6.676 -22.689 1.00 82.44 208 LEU A O 1
ATOM 1700 N N . GLU A 1 209 ? 25.089 5.604 -21.633 1.00 87.31 209 GLU A N 1
ATOM 1701 C CA . GLU A 1 209 ? 25.450 4.742 -22.748 1.00 87.31 209 GLU A CA 1
ATOM 1702 C C . GLU A 1 209 ? 25.155 3.269 -22.435 1.00 87.31 209 GLU A C 1
ATOM 1704 O O . GLU A 1 209 ? 25.186 2.804 -21.293 1.00 87.31 209 GLU A O 1
ATOM 1709 N N . VAL A 1 210 ? 24.893 2.481 -23.480 1.00 88.50 210 VAL A N 1
ATOM 1710 C CA . VAL A 1 210 ? 24.792 1.021 -23.342 1.00 88.50 210 VAL A CA 1
ATOM 1711 C C . VAL A 1 210 ? 26.110 0.476 -22.801 1.00 88.50 210 VAL A C 1
ATOM 1713 O O . VAL A 1 210 ? 27.177 0.740 -23.350 1.00 88.50 210 VAL A O 1
ATOM 1716 N N . GLY A 1 211 ? 26.029 -0.346 -21.759 1.00 86.69 211 GLY A N 1
ATOM 1717 C CA . GLY A 1 211 ? 27.201 -0.870 -21.066 1.00 86.69 211 GLY A CA 1
ATOM 1718 C C . GLY A 1 211 ? 27.628 -0.044 -19.854 1.00 86.69 211 GLY A C 1
ATOM 1719 O O . GLY A 1 211 ? 28.453 -0.534 -19.076 1.00 86.69 211 GLY A O 1
ATOM 1720 N N . ASP A 1 212 ? 27.036 1.132 -19.631 1.00 84.56 212 ASP A N 1
ATOM 1721 C CA . ASP A 1 212 ? 27.195 1.841 -18.367 1.00 84.56 212 ASP A CA 1
ATOM 1722 C C . ASP A 1 212 ? 26.692 0.997 -17.201 1.00 84.56 212 ASP A C 1
ATOM 1724 O O . ASP A 1 212 ? 25.826 0.132 -17.321 1.00 84.56 212 ASP A O 1
ATOM 1728 N N . ARG A 1 213 ? 27.255 1.231 -16.020 1.00 80.81 213 ARG A N 1
ATOM 1729 C CA . ARG A 1 213 ? 26.784 0.543 -14.819 1.00 80.81 213 ARG A CA 1
ATOM 1730 C C . ARG A 1 213 ? 25.419 1.096 -14.440 1.00 80.81 213 ARG A C 1
ATOM 1732 O O . ARG A 1 213 ? 25.243 2.309 -14.452 1.00 80.81 213 ARG A O 1
ATOM 1739 N N . TRP A 1 214 ? 24.525 0.215 -13.992 1.00 79.69 214 TRP A N 1
ATOM 1740 C CA . TRP A 1 214 ? 23.210 0.595 -13.462 1.00 79.69 214 TRP A CA 1
ATOM 1741 C C . TRP A 1 214 ? 23.282 1.685 -12.393 1.00 79.69 214 TRP A C 1
ATOM 1743 O O . TRP A 1 214 ? 22.365 2.487 -12.296 1.00 79.69 214 TRP A O 1
ATOM 1753 N N . MET A 1 215 ? 24.395 1.742 -11.650 1.00 73.94 215 MET A N 1
ATOM 1754 C CA . MET A 1 215 ? 24.698 2.813 -10.710 1.00 73.94 215 MET A CA 1
ATOM 1755 C C . MET A 1 215 ? 26.177 3.256 -10.830 1.00 73.94 215 MET A C 1
ATOM 1757 O O . MET A 1 215 ? 27.096 2.419 -10.769 1.00 73.94 215 MET A O 1
ATOM 1761 N N . PRO A 1 216 ? 26.456 4.562 -10.975 1.00 57.53 216 PRO A N 1
ATOM 1762 C CA . PRO A 1 216 ? 27.807 5.121 -10.927 1.00 57.53 216 PRO A CA 1
ATOM 1763 C C . PRO A 1 216 ? 28.399 4.943 -9.530 1.00 57.53 216 PRO A C 1
ATOM 1765 O O . PRO A 1 216 ? 27.719 4.978 -8.514 1.00 57.53 216 PRO A O 1
ATOM 1768 N N . LYS A 1 217 ? 29.715 4.803 -9.438 1.00 56.81 217 LYS A N 1
ATOM 1769 C CA . LYS A 1 217 ? 30.431 4.670 -8.157 1.00 56.81 217 LYS A CA 1
ATOM 1770 C C . LYS A 1 217 ? 30.150 5.841 -7.196 1.00 56.81 217 LYS A C 1
ATOM 1772 O O . LYS A 1 217 ? 30.529 6.963 -7.520 1.00 56.81 217 LYS A O 1
ATOM 1777 N N . ASN A 1 218 ? 29.689 5.548 -5.975 1.00 50.78 218 ASN A N 1
ATOM 1778 C CA . ASN A 1 218 ? 30.471 5.599 -4.723 1.00 50.78 218 ASN A CA 1
ATOM 1779 C C . ASN A 1 218 ? 29.551 5.495 -3.476 1.00 50.78 218 ASN A C 1
ATOM 1781 O O . ASN A 1 218 ? 28.763 6.397 -3.263 1.00 50.78 218 ASN A O 1
ATOM 1785 N N . HIS A 1 219 ? 29.776 4.487 -2.608 1.00 51.12 219 HIS A N 1
ATOM 1786 C CA . HIS A 1 219 ? 29.403 4.410 -1.166 1.00 51.12 219 HIS A CA 1
ATOM 1787 C C . HIS A 1 219 ? 28.325 3.436 -0.636 1.00 51.12 219 HIS A C 1
ATOM 1789 O O . HIS A 1 219 ? 28.061 3.478 0.562 1.00 51.12 219 HIS A O 1
ATOM 1795 N N . SER A 1 220 ? 27.835 2.439 -1.379 1.00 54.62 220 SER A N 1
ATOM 1796 C CA . SER A 1 220 ? 27.176 1.275 -0.744 1.00 54.62 220 SER A CA 1
ATOM 1797 C C . SER A 1 220 ? 28.068 0.030 -0.819 1.00 54.62 220 SER A C 1
ATOM 1799 O O . SER A 1 220 ? 28.460 -0.430 -1.891 1.00 54.62 220 SER A O 1
ATOM 1801 N N . ILE A 1 221 ? 28.434 -0.507 0.352 1.00 52.69 221 ILE A N 1
ATOM 1802 C CA . ILE A 1 221 ? 29.450 -1.563 0.562 1.00 52.69 221 ILE A CA 1
ATOM 1803 C C . ILE A 1 221 ? 29.095 -2.906 -0.125 1.00 52.69 221 ILE A C 1
ATOM 1805 O O . ILE A 1 221 ? 29.917 -3.815 -0.149 1.00 52.69 221 ILE A O 1
ATOM 1809 N N . ASN A 1 222 ? 27.932 -3.032 -0.776 1.00 61.00 222 ASN A N 1
ATOM 1810 C CA . ASN A 1 222 ? 27.505 -4.274 -1.429 1.00 61.00 222 ASN A CA 1
ATOM 1811 C C . ASN A 1 222 ? 26.860 -4.100 -2.821 1.00 61.00 222 ASN A C 1
ATOM 1813 O O . ASN A 1 222 ? 26.199 -5.008 -3.314 1.00 61.00 222 ASN A O 1
ATOM 1817 N N . LEU A 1 223 ? 27.037 -2.951 -3.483 1.00 71.50 223 LEU A N 1
ATOM 1818 C CA . LEU A 1 223 ? 26.347 -2.656 -4.747 1.00 71.50 223 LEU A CA 1
ATOM 1819 C C . LEU A 1 223 ? 26.688 -3.619 -5.907 1.00 71.50 223 LEU A C 1
ATOM 1821 O O . LEU A 1 223 ? 25.761 -4.124 -6.537 1.00 71.50 223 LEU A O 1
ATOM 1825 N N . PRO A 1 224 ? 27.965 -3.958 -6.184 1.00 76.19 224 PRO A N 1
ATOM 1826 C CA . PRO A 1 224 ? 28.272 -4.994 -7.170 1.00 76.19 224 PRO A CA 1
ATOM 1827 C C . PRO A 1 224 ? 27.667 -6.353 -6.801 1.00 76.19 224 PRO A C 1
ATOM 1829 O O . PRO A 1 224 ? 27.252 -7.089 -7.685 1.00 76.19 224 PRO A O 1
ATOM 1832 N N . GLY A 1 225 ? 27.581 -6.671 -5.504 1.00 82.56 225 GLY A N 1
ATOM 1833 C CA . GLY A 1 225 ? 26.936 -7.888 -5.017 1.00 82.56 225 GLY A CA 1
ATOM 1834 C C . GLY A 1 225 ? 25.438 -7.902 -5.309 1.00 82.56 225 GLY A C 1
ATOM 1835 O O . GLY A 1 225 ? 24.935 -8.905 -5.797 1.00 82.56 225 GLY A O 1
ATOM 1836 N N . MET A 1 226 ? 24.746 -6.781 -5.085 1.00 84.50 226 MET A N 1
ATOM 1837 C CA . MET A 1 226 ? 23.323 -6.619 -5.400 1.00 84.50 226 MET A CA 1
ATOM 1838 C C . MET A 1 226 ? 23.047 -6.772 -6.901 1.00 84.50 226 MET A C 1
ATOM 1840 O O . MET A 1 226 ? 22.155 -7.530 -7.276 1.00 84.50 226 MET A O 1
ATOM 1844 N N . ILE A 1 227 ? 23.822 -6.094 -7.757 1.00 86.31 227 ILE A N 1
ATOM 1845 C CA . ILE A 1 227 ? 23.660 -6.205 -9.214 1.00 86.31 227 ILE A CA 1
ATOM 1846 C C . ILE A 1 227 ? 23.908 -7.644 -9.663 1.00 86.31 227 ILE A C 1
ATOM 1848 O O . ILE A 1 227 ? 23.036 -8.226 -10.297 1.00 86.31 227 ILE A O 1
ATOM 1852 N N . SER A 1 228 ? 25.026 -8.256 -9.257 1.00 88.12 228 SER A N 1
ATOM 1853 C CA . SER A 1 228 ? 25.320 -9.654 -9.592 1.00 88.12 228 SER A CA 1
ATOM 1854 C C . SER A 1 228 ? 24.259 -10.623 -9.063 1.00 88.12 228 SER A C 1
ATOM 1856 O O . SER A 1 228 ? 23.935 -11.604 -9.728 1.00 88.12 228 SER A O 1
ATOM 1858 N N . TYR A 1 229 ? 23.708 -10.361 -7.875 1.00 91.19 229 TYR A N 1
ATOM 1859 C CA . TYR A 1 229 ? 22.644 -11.172 -7.293 1.00 91.19 229 TYR A CA 1
ATOM 1860 C C . TYR A 1 229 ? 21.398 -11.139 -8.178 1.00 91.19 229 TYR A C 1
ATOM 1862 O O . TYR A 1 229 ? 20.968 -12.189 -8.646 1.00 91.19 229 TYR A O 1
ATOM 1870 N N . PHE A 1 230 ? 20.853 -9.961 -8.487 1.00 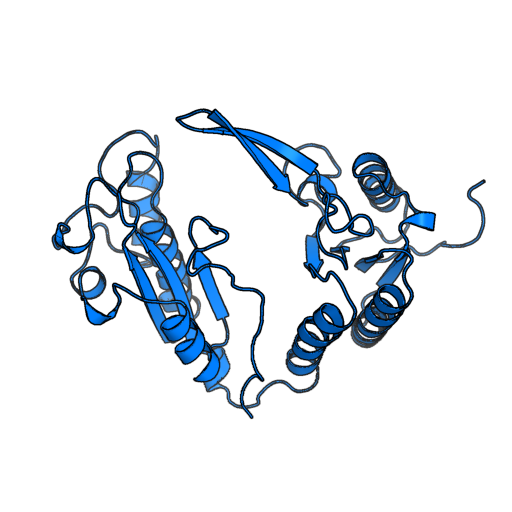92.81 230 PHE A N 1
ATOM 1871 C CA . PHE A 1 230 ? 19.640 -9.865 -9.307 1.00 92.81 230 PHE A CA 1
ATOM 1872 C C . PHE A 1 230 ? 19.874 -10.203 -10.783 1.00 92.81 230 PHE A C 1
ATOM 1874 O O . PHE A 1 230 ? 18.976 -10.739 -11.434 1.00 92.81 230 PHE A O 1
ATOM 1881 N N . ALA A 1 231 ? 21.085 -9.985 -11.297 1.00 92.25 231 ALA A N 1
ATOM 1882 C CA . ALA A 1 231 ? 21.479 -10.455 -12.618 1.00 92.25 231 ALA A CA 1
ATOM 1883 C C . ALA A 1 231 ? 21.506 -11.986 -12.707 1.00 92.25 231 ALA A C 1
ATOM 1885 O O . ALA A 1 231 ? 21.132 -12.542 -13.737 1.00 92.25 231 ALA A O 1
ATOM 1886 N N . SER A 1 232 ? 21.841 -12.693 -11.619 1.00 94.50 232 SER A N 1
ATOM 1887 C CA . SER A 1 232 ? 21.779 -14.163 -11.591 1.00 94.50 232 SER A CA 1
ATOM 1888 C C . SER A 1 232 ? 20.357 -14.726 -11.738 1.00 94.50 232 SER A C 1
ATOM 1890 O O . SER A 1 232 ? 20.201 -15.854 -12.202 1.00 94.50 232 SER A O 1
ATOM 1892 N N . TYR A 1 233 ? 19.332 -13.923 -11.429 1.00 94.38 233 TYR A N 1
ATOM 1893 C CA . TYR A 1 233 ? 17.920 -14.231 -11.687 1.00 94.38 233 TYR A CA 1
ATOM 1894 C C . TYR A 1 233 ? 17.406 -13.655 -13.022 1.00 94.38 233 TYR A C 1
ATOM 1896 O O . TYR A 1 233 ? 16.227 -13.768 -13.339 1.00 94.38 233 TYR A O 1
ATOM 1904 N N . ASN A 1 234 ? 18.276 -13.042 -13.832 1.00 93.25 234 ASN A N 1
ATOM 1905 C CA . ASN A 1 234 ? 17.941 -12.314 -15.061 1.00 93.25 234 ASN A CA 1
ATOM 1906 C C . ASN A 1 234 ? 17.015 -11.102 -14.869 1.00 93.25 234 ASN A C 1
ATOM 1908 O O . ASN A 1 234 ? 16.482 -10.594 -15.853 1.00 93.25 234 ASN A O 1
ATOM 1912 N N . TYR A 1 235 ? 16.812 -10.607 -13.645 1.00 94.12 235 TYR A N 1
ATOM 1913 C CA . TYR A 1 235 ? 15.903 -9.474 -13.422 1.00 94.12 235 TYR A CA 1
ATOM 1914 C C . TYR A 1 235 ? 16.441 -8.194 -14.061 1.00 94.12 235 TYR A C 1
ATOM 1916 O O . TYR A 1 235 ? 15.699 -7.416 -14.656 1.00 94.12 235 TYR A O 1
ATOM 1924 N N . ILE A 1 236 ? 17.756 -8.034 -13.986 1.00 92.44 236 ILE A N 1
ATOM 1925 C CA . ILE A 1 236 ? 18.529 -7.004 -14.668 1.00 92.44 236 ILE A CA 1
ATOM 1926 C C . ILE A 1 236 ? 19.743 -7.652 -15.332 1.00 92.44 236 ILE A C 1
ATOM 1928 O O . ILE A 1 236 ? 20.074 -8.807 -15.079 1.00 92.44 236 ILE A O 1
ATOM 1932 N N . THR A 1 237 ? 20.421 -6.906 -16.187 1.00 91.38 237 THR A N 1
ATOM 1933 C CA . THR A 1 237 ? 21.746 -7.250 -16.716 1.00 91.38 237 THR A CA 1
ATOM 1934 C C . THR A 1 237 ? 22.846 -6.696 -15.810 1.00 91.38 237 THR A C 1
ATOM 1936 O O . THR A 1 237 ? 22.576 -5.897 -14.919 1.00 91.38 237 THR A O 1
ATOM 1939 N N . ASP A 1 238 ? 24.110 -7.043 -16.058 1.00 87.31 238 ASP A N 1
ATOM 1940 C CA . ASP A 1 238 ? 25.236 -6.455 -15.308 1.00 87.31 238 ASP A CA 1
ATOM 1941 C C . ASP A 1 238 ? 25.429 -4.946 -15.584 1.00 87.31 238 ASP A C 1
ATOM 1943 O O . ASP A 1 238 ? 26.063 -4.229 -14.805 1.00 87.31 238 ASP A O 1
ATOM 1947 N N . SER A 1 239 ? 24.882 -4.454 -16.699 1.00 87.50 239 SER A N 1
ATOM 1948 C CA . SER A 1 239 ? 25.001 -3.074 -17.178 1.00 87.50 239 SER A CA 1
ATOM 1949 C C . SER A 1 239 ? 23.765 -2.623 -17.958 1.00 87.50 239 SER A C 1
ATOM 1951 O O . SER A 1 239 ? 22.969 -3.451 -18.396 1.00 87.50 239 SER A O 1
ATOM 1953 N N . ILE A 1 240 ? 23.619 -1.313 -18.143 1.00 88.25 240 ILE A N 1
ATOM 1954 C CA . ILE A 1 240 ? 22.529 -0.661 -18.871 1.00 88.25 240 ILE A CA 1
ATOM 1955 C C . ILE A 1 240 ? 22.430 -1.202 -20.301 1.00 88.25 240 ILE A C 1
ATOM 1957 O O . ILE A 1 240 ? 23.430 -1.362 -21.008 1.00 88.25 240 ILE A O 1
ATOM 1961 N N . THR A 1 241 ? 21.199 -1.468 -20.730 1.00 90.19 241 THR A N 1
ATOM 1962 C CA . THR A 1 241 ? 20.858 -2.065 -22.024 1.00 90.19 241 THR A CA 1
ATOM 1963 C C . THR A 1 241 ? 20.231 -1.059 -22.983 1.00 90.19 241 THR A C 1
ATOM 1965 O O . THR A 1 241 ? 19.781 0.018 -22.599 1.00 90.19 241 THR A O 1
ATOM 1968 N N . THR A 1 242 ? 20.165 -1.434 -24.263 1.00 91.12 242 THR A N 1
ATOM 1969 C CA . THR A 1 242 ? 19.599 -0.593 -25.330 1.00 91.12 242 THR A CA 1
ATOM 1970 C C . THR A 1 242 ? 18.141 -0.209 -25.081 1.00 91.12 242 THR A C 1
ATOM 1972 O O . THR A 1 242 ? 17.736 0.885 -25.437 1.00 91.12 242 THR A O 1
ATOM 1975 N N . ASP A 1 243 ? 17.342 -1.099 -24.487 1.00 89.81 243 ASP A N 1
ATOM 1976 C CA . ASP A 1 243 ? 15.921 -0.858 -24.209 1.00 89.81 243 ASP A CA 1
ATOM 1977 C C . ASP A 1 243 ? 15.690 0.079 -23.018 1.00 89.81 243 ASP A C 1
ATOM 1979 O O . ASP A 1 243 ? 14.574 0.550 -22.830 1.00 89.81 243 ASP A O 1
ATOM 1983 N N . PHE A 1 244 ? 16.708 0.311 -22.184 1.00 88.38 244 PHE A N 1
ATOM 1984 C CA . PHE A 1 244 ? 16.614 1.274 -21.092 1.00 88.38 244 PHE A CA 1
ATOM 1985 C C . PHE A 1 244 ? 16.843 2.703 -21.580 1.00 88.38 244 PHE A C 1
ATOM 1987 O O . PHE A 1 244 ? 16.183 3.602 -21.091 1.00 88.38 244 PHE A O 1
ATOM 1994 N N . ILE A 1 245 ? 17.725 2.918 -22.556 1.00 87.44 245 ILE A N 1
ATOM 1995 C CA . ILE A 1 245 ? 18.006 4.254 -23.113 1.00 87.44 245 ILE A CA 1
ATOM 1996 C C . ILE A 1 245 ? 17.043 4.658 -24.245 1.00 87.44 245 ILE A C 1
ATOM 1998 O O . ILE A 1 245 ? 17.278 5.635 -24.944 1.00 87.44 245 ILE A O 1
ATOM 2002 N N . ASP A 1 246 ? 15.984 3.883 -24.477 1.00 90.12 246 ASP A N 1
ATOM 2003 C CA . ASP A 1 246 ? 14.985 4.173 -25.505 1.00 90.12 246 ASP A CA 1
ATOM 2004 C C . ASP A 1 246 ? 14.090 5.344 -25.071 1.00 90.12 246 ASP A C 1
ATOM 2006 O O . ASP A 1 246 ? 13.275 5.201 -24.161 1.00 90.12 246 ASP A O 1
ATOM 2010 N N . ASP A 1 247 ? 14.185 6.488 -25.751 1.00 87.88 247 ASP A N 1
ATOM 2011 C CA . ASP A 1 247 ? 13.397 7.697 -25.457 1.00 87.88 247 ASP A CA 1
ATOM 2012 C C . ASP A 1 247 ? 11.878 7.457 -25.369 1.00 87.88 247 ASP A C 1
ATOM 2014 O O . ASP A 1 247 ? 11.154 8.218 -24.722 1.00 87.88 247 ASP A O 1
ATOM 2018 N N . SER A 1 248 ? 11.357 6.390 -25.985 1.00 90.94 248 SER A N 1
ATOM 2019 C CA . SER A 1 248 ? 9.932 6.060 -25.927 1.00 90.94 248 SER A CA 1
ATOM 2020 C C . SER A 1 248 ? 9.431 5.717 -24.524 1.00 90.94 248 SER A C 1
ATOM 2022 O O . SER A 1 248 ? 8.230 5.868 -24.289 1.00 90.94 248 SER A O 1
ATOM 2024 N N . ILE A 1 249 ? 10.302 5.334 -23.584 1.00 90.25 249 ILE A N 1
ATOM 2025 C CA . ILE A 1 249 ? 9.936 5.081 -22.179 1.00 90.25 249 ILE A CA 1
ATOM 2026 C C . ILE A 1 249 ? 10.238 6.265 -21.251 1.00 90.25 249 ILE A C 1
ATOM 2028 O O . ILE A 1 249 ? 9.817 6.234 -20.097 1.00 90.25 249 ILE A O 1
ATOM 2032 N N . TRP A 1 250 ? 10.890 7.318 -21.752 1.00 89.12 250 TRP A N 1
ATOM 2033 C CA . TRP A 1 250 ? 11.321 8.491 -20.984 1.00 89.12 250 TRP A CA 1
ATOM 2034 C C . TRP A 1 250 ? 10.391 9.697 -21.130 1.00 89.12 250 TRP A C 1
ATOM 2036 O O . TRP A 1 250 ? 9.467 9.713 -21.956 1.00 89.12 250 TRP A O 1
ATOM 2046 N N . TYR A 1 251 ? 10.656 10.706 -20.292 1.00 85.94 251 TYR A N 1
ATOM 2047 C CA . TYR A 1 251 ? 9.934 11.978 -20.205 1.00 85.94 251 TYR A CA 1
ATOM 2048 C C . TYR A 1 251 ? 8.425 11.817 -20.010 1.00 85.94 251 TYR A C 1
ATOM 2050 O O . TYR A 1 251 ? 7.623 12.527 -20.619 1.00 85.94 251 TYR A O 1
ATOM 2058 N N . LYS A 1 252 ? 8.032 10.849 -19.179 1.00 88.12 252 LYS A N 1
ATOM 2059 C CA . LYS A 1 252 ? 6.626 10.515 -18.953 1.00 88.12 252 LYS A CA 1
ATOM 2060 C C . LYS A 1 252 ? 5.983 11.381 -17.888 1.00 88.12 252 LYS A C 1
ATOM 2062 O O . LYS A 1 252 ? 6.619 11.826 -16.938 1.00 88.12 252 LYS A O 1
ATOM 2067 N N . SER A 1 253 ? 4.691 11.600 -18.072 1.00 82.06 253 SER A N 1
ATOM 2068 C CA . SER A 1 253 ? 3.834 12.423 -17.233 1.00 82.06 253 SER A CA 1
ATOM 2069 C C . SER A 1 253 ? 2.821 11.579 -16.455 1.00 82.06 253 SER A C 1
ATOM 2071 O O . SER A 1 253 ? 2.646 10.382 -16.686 1.00 82.06 253 SER A O 1
ATOM 2073 N N . ALA A 1 254 ? 2.088 12.230 -15.552 1.00 79.38 254 ALA A N 1
ATOM 2074 C CA . ALA A 1 254 ? 0.998 11.605 -14.808 1.00 79.38 254 ALA A CA 1
ATOM 2075 C C . ALA A 1 254 ? -0.128 11.165 -15.751 1.00 79.38 254 ALA A C 1
ATOM 2077 O O . ALA A 1 254 ? -0.804 10.173 -15.486 1.00 79.38 254 ALA A O 1
ATOM 2078 N N . ASP A 1 255 ? -0.318 11.888 -16.857 1.00 84.69 255 ASP A N 1
ATOM 2079 C CA . ASP A 1 255 ? -1.307 11.535 -17.869 1.00 84.69 255 ASP A CA 1
ATOM 2080 C C . ASP A 1 255 ? -0.896 10.263 -18.619 1.00 84.69 255 ASP A C 1
ATOM 2082 O O . ASP A 1 255 ? -1.750 9.419 -18.873 1.00 84.69 255 ASP A O 1
ATOM 2086 N N . ASP A 1 256 ? 0.397 10.054 -18.890 1.00 88.81 256 ASP A N 1
ATOM 2087 C CA . ASP A 1 256 ? 0.881 8.801 -19.488 1.00 88.81 256 ASP A CA 1
ATOM 2088 C C . ASP A 1 256 ? 0.605 7.601 -18.577 1.00 88.81 256 ASP A C 1
ATOM 2090 O O . ASP A 1 256 ? 0.115 6.570 -19.038 1.00 88.81 256 ASP A O 1
ATOM 2094 N N . ILE A 1 257 ? 0.855 7.749 -17.273 1.00 87.06 257 ILE A N 1
ATOM 2095 C CA . ILE A 1 257 ? 0.540 6.703 -16.295 1.00 87.06 257 ILE A CA 1
ATOM 2096 C C . ILE A 1 257 ? -0.972 6.454 -16.241 1.00 87.06 257 ILE A C 1
ATOM 2098 O O . ILE A 1 257 ? -1.403 5.300 -16.307 1.00 87.06 257 ILE A O 1
ATOM 2102 N N . ARG A 1 258 ? -1.788 7.515 -16.179 1.00 86.50 258 ARG A N 1
ATOM 2103 C CA . ARG A 1 258 ? -3.254 7.395 -16.179 1.00 86.50 258 ARG A CA 1
ATOM 2104 C C . ARG A 1 258 ? -3.750 6.652 -17.416 1.00 86.50 258 ARG A C 1
ATOM 2106 O O . ARG A 1 258 ? -4.556 5.740 -17.277 1.00 86.50 258 ARG A O 1
ATOM 2113 N N . ASN A 1 259 ? -3.220 6.973 -18.593 1.00 90.88 259 ASN A N 1
ATOM 2114 C CA . ASN A 1 259 ? -3.592 6.313 -19.842 1.00 90.88 259 ASN A CA 1
ATOM 2115 C C . ASN A 1 259 ? -3.288 4.806 -19.808 1.00 90.88 259 ASN A C 1
ATOM 2117 O O . ASN A 1 259 ? -4.084 4.011 -20.302 1.00 90.88 259 ASN A O 1
ATOM 2121 N N . VAL A 1 260 ? -2.164 4.389 -19.211 1.00 91.06 260 VAL A N 1
ATOM 2122 C CA . VAL A 1 260 ? -1.835 2.960 -19.050 1.00 91.06 260 VAL A CA 1
ATOM 2123 C C . VAL A 1 260 ? -2.797 2.272 -18.085 1.00 91.06 260 VAL A C 1
ATOM 2125 O O . VAL A 1 260 ? -3.238 1.156 -18.355 1.00 91.06 260 VAL A O 1
ATOM 2128 N N . ILE A 1 261 ? -3.148 2.937 -16.984 1.00 87.69 261 ILE A N 1
ATOM 2129 C CA . ILE A 1 261 ? -4.118 2.428 -16.011 1.00 87.69 261 ILE A CA 1
ATOM 2130 C C . ILE A 1 261 ? -5.490 2.237 -16.666 1.00 87.69 261 ILE A C 1
ATOM 2132 O O . ILE A 1 261 ? -6.057 1.145 -16.596 1.00 87.69 261 ILE A O 1
ATOM 2136 N N . GLU A 1 262 ? -5.985 3.267 -17.353 1.00 87.69 262 GLU A N 1
ATOM 2137 C CA . GLU A 1 262 ? -7.277 3.265 -18.049 1.00 87.69 262 GLU A CA 1
ATOM 2138 C C . GLU A 1 262 ? -7.322 2.250 -19.205 1.00 87.69 262 GLU A C 1
ATOM 2140 O O . GLU A 1 262 ? -8.385 1.719 -19.518 1.00 87.69 262 GLU A O 1
ATOM 2145 N N . ALA A 1 263 ? -6.171 1.909 -19.795 1.00 89.38 263 ALA A N 1
ATOM 2146 C CA . ALA A 1 263 ? -6.052 0.855 -20.804 1.00 89.38 263 ALA A CA 1
ATOM 2147 C C . ALA A 1 263 ? -6.092 -0.580 -20.230 1.00 89.38 263 ALA A C 1
ATOM 2149 O O . ALA A 1 263 ? -6.030 -1.544 -20.997 1.00 89.38 263 ALA A O 1
ATOM 2150 N N . GLY A 1 264 ? -6.207 -0.742 -18.908 1.00 87.31 264 GLY A N 1
ATOM 2151 C CA . GLY A 1 264 ? -6.305 -2.040 -18.240 1.00 87.31 264 GLY A CA 1
ATOM 2152 C C . GLY A 1 264 ? -4.972 -2.515 -17.666 1.00 87.31 264 GLY A C 1
ATOM 2153 O O . GLY A 1 264 ? -4.418 -3.522 -18.115 1.00 87.31 264 GLY A O 1
ATOM 2154 N N . CYS A 1 265 ? -4.482 -1.800 -16.653 1.00 90.12 265 CYS A N 1
ATOM 2155 C CA . CYS A 1 265 ? -3.308 -2.171 -15.864 1.00 90.12 265 CYS A CA 1
ATOM 2156 C C . CYS A 1 265 ? -3.726 -2.752 -14.510 1.00 90.12 265 CYS A C 1
ATOM 2158 O O . CYS A 1 265 ? -4.440 -2.091 -13.760 1.00 90.12 265 CYS A O 1
ATOM 2160 N N . PHE A 1 266 ? -3.259 -3.957 -14.183 1.00 90.81 266 PHE A N 1
ATOM 2161 C CA . PHE A 1 266 ? -3.603 -4.612 -12.920 1.00 90.81 266 PHE A CA 1
ATOM 2162 C C . PHE A 1 266 ? -2.756 -4.112 -11.752 1.00 90.81 266 PHE A C 1
ATOM 2164 O O . PHE A 1 266 ? -3.292 -3.821 -10.688 1.00 90.81 266 PHE A O 1
ATOM 2171 N N . ILE A 1 267 ? -1.441 -3.985 -11.948 1.00 90.62 267 ILE A N 1
ATOM 2172 C CA . ILE A 1 267 ? -0.519 -3.518 -10.905 1.00 90.62 267 ILE A CA 1
ATOM 2173 C C . ILE A 1 267 ? 0.228 -2.293 -11.406 1.00 90.62 267 ILE A C 1
ATOM 2175 O O . ILE A 1 267 ? 0.761 -2.300 -12.514 1.00 90.62 267 ILE A O 1
ATOM 2179 N N . VAL A 1 268 ? 0.316 -1.271 -10.559 1.00 90.44 268 VAL A N 1
ATOM 2180 C CA . VAL A 1 268 ? 1.210 -0.131 -10.755 1.00 90.44 268 VAL A CA 1
ATOM 2181 C C . VAL A 1 268 ? 2.258 -0.161 -9.653 1.00 90.44 268 VAL A C 1
ATOM 2183 O O . VAL A 1 268 ? 1.933 -0.042 -8.476 1.00 90.44 268 VAL A O 1
ATOM 2186 N N . TYR A 1 269 ? 3.518 -0.309 -10.041 1.00 89.94 269 TYR A N 1
ATOM 2187 C CA . TYR A 1 269 ? 4.660 -0.022 -9.188 1.00 89.94 269 TYR A CA 1
ATOM 2188 C C . TYR A 1 269 ? 5.199 1.352 -9.574 1.00 89.94 269 TYR A C 1
ATOM 2190 O O . TYR A 1 269 ? 5.586 1.548 -10.723 1.00 89.94 269 TYR A O 1
ATOM 2198 N N . ASN A 1 270 ? 5.233 2.289 -8.628 1.00 85.19 270 ASN A N 1
ATOM 2199 C CA . ASN A 1 270 ? 5.790 3.619 -8.841 1.00 85.19 270 ASN A CA 1
ATOM 2200 C C . ASN A 1 270 ? 6.764 3.989 -7.721 1.00 85.19 270 ASN A C 1
ATOM 2202 O O . ASN A 1 270 ? 6.432 3.822 -6.549 1.00 85.19 270 ASN A O 1
ATOM 2206 N N . ILE A 1 271 ? 7.917 4.560 -8.073 1.00 78.75 271 ILE A N 1
ATOM 2207 C CA . ILE A 1 271 ? 8.907 5.037 -7.100 1.00 78.75 271 ILE A CA 1
ATOM 2208 C C . ILE A 1 271 ? 9.474 6.418 -7.478 1.00 78.75 271 ILE A C 1
ATOM 2210 O O . ILE A 1 271 ? 9.887 6.658 -8.610 1.00 78.75 271 ILE A O 1
ATOM 2214 N N . GLY A 1 272 ? 9.489 7.354 -6.526 1.00 73.56 272 GLY A N 1
ATOM 2215 C CA . GLY A 1 272 ? 9.970 8.728 -6.719 1.00 73.56 272 GLY A CA 1
ATOM 2216 C C . GLY A 1 272 ? 9.830 9.575 -5.446 1.00 73.56 272 GLY A C 1
ATOM 2217 O O . GLY A 1 272 ? 9.495 9.044 -4.392 1.00 73.56 272 GLY A O 1
ATOM 2218 N N . HIS A 1 273 ? 10.060 10.891 -5.541 1.00 65.44 273 HIS A N 1
ATOM 2219 C CA . HIS A 1 273 ? 10.121 11.806 -4.380 1.00 65.44 273 HIS A CA 1
ATOM 2220 C C . HIS A 1 273 ? 8.785 12.329 -3.844 1.00 65.44 273 HIS A C 1
ATOM 2222 O O . HIS A 1 273 ? 8.777 13.017 -2.828 1.00 65.44 273 HIS A O 1
ATOM 2228 N N . GLY A 1 274 ? 7.657 12.042 -4.497 1.00 56.88 274 GLY A N 1
ATOM 2229 C CA . GLY A 1 274 ? 6.342 12.350 -3.922 1.00 56.88 274 GLY A CA 1
ATOM 2230 C C . GLY A 1 274 ? 6.033 13.843 -3.697 1.00 56.88 274 GLY A C 1
ATOM 2231 O O . GLY A 1 274 ? 5.280 14.163 -2.781 1.00 56.88 274 GLY A O 1
ATOM 2232 N N . GLY A 1 275 ? 6.593 14.767 -4.491 1.00 49.09 275 GLY A N 1
ATOM 2233 C CA . GLY A 1 275 ? 6.370 16.211 -4.330 1.00 49.09 275 GLY A CA 1
ATOM 2234 C C . GLY A 1 275 ? 4.898 16.648 -4.459 1.00 49.09 275 GLY A C 1
ATOM 2235 O O . GLY A 1 275 ? 4.135 16.111 -5.260 1.00 49.09 275 GLY A O 1
ATOM 2236 N N . VAL A 1 276 ? 4.504 17.668 -3.684 1.00 45.91 276 VAL A N 1
ATOM 2237 C CA . VAL A 1 276 ? 3.114 18.178 -3.584 1.00 45.91 276 VAL A CA 1
ATOM 2238 C C . VAL A 1 276 ? 2.598 18.785 -4.903 1.00 45.91 276 VAL A C 1
ATOM 2240 O O . VAL A 1 276 ? 1.397 18.719 -5.174 1.00 45.91 276 VAL A O 1
ATOM 2243 N N . ASP A 1 277 ? 3.514 19.312 -5.721 1.00 41.09 277 ASP A N 1
ATOM 2244 C CA . ASP A 1 277 ? 3.279 19.854 -7.070 1.00 41.09 277 ASP A CA 1
ATOM 2245 C C . ASP A 1 277 ? 3.835 18.945 -8.181 1.00 41.09 277 ASP A C 1
ATOM 2247 O O . ASP A 1 277 ? 3.752 19.276 -9.366 1.00 41.09 277 ASP A O 1
ATOM 2251 N N . ASP A 1 278 ? 4.413 17.802 -7.811 1.00 37.16 278 ASP A N 1
ATOM 2252 C CA . ASP A 1 278 ? 4.944 16.859 -8.778 1.00 37.16 278 ASP A CA 1
ATOM 2253 C C . ASP A 1 278 ? 3.831 15.993 -9.371 1.00 37.16 278 ASP A C 1
ATOM 2255 O O . ASP A 1 278 ? 2.743 15.799 -8.820 1.00 37.16 278 ASP A O 1
ATOM 2259 N N . VAL A 1 279 ? 4.201 15.357 -10.476 1.00 38.41 279 VAL A N 1
ATOM 2260 C CA . VAL A 1 279 ? 3.566 14.225 -11.168 1.00 38.41 279 VAL A CA 1
ATOM 2261 C C . VAL A 1 279 ? 3.041 13.113 -10.220 1.00 38.41 279 VAL A C 1
ATOM 2263 O O . VAL A 1 279 ? 2.293 12.237 -10.643 1.00 38.41 279 VAL A O 1
ATOM 2266 N N . TYR A 1 280 ? 3.394 13.165 -8.929 1.00 41.47 280 TYR A N 1
ATOM 2267 C CA . TYR A 1 280 ? 3.132 12.194 -7.870 1.00 41.47 280 TYR A CA 1
ATOM 2268 C C . TYR A 1 280 ? 1.949 12.510 -6.948 1.00 41.47 280 TYR A C 1
ATOM 2270 O O . TYR A 1 280 ? 1.739 11.770 -5.987 1.00 41.47 280 TYR A O 1
ATOM 2278 N N . ARG A 1 281 ? 1.101 13.509 -7.247 1.00 39.69 281 ARG A N 1
ATOM 2279 C CA . ARG A 1 281 ? -0.276 13.528 -6.710 1.00 39.69 281 ARG A CA 1
ATOM 2280 C C . ARG A 1 281 ? -1.113 12.400 -7.338 1.00 39.69 281 ARG A C 1
ATOM 2282 O O . ARG A 1 281 ? -2.161 12.628 -7.938 1.00 39.69 281 ARG A O 1
ATOM 2289 N N . PHE A 1 282 ? -0.697 11.155 -7.117 1.00 40.34 282 PHE A N 1
ATOM 2290 C CA . PHE A 1 282 ? -1.589 10.007 -7.077 1.00 40.34 282 PHE A CA 1
ATOM 2291 C C . PHE A 1 282 ? -2.433 10.123 -5.805 1.00 40.34 282 PHE A C 1
ATOM 2293 O O . PHE A 1 282 ? -2.327 9.327 -4.881 1.00 40.34 282 PHE A O 1
ATOM 2300 N N . ARG A 1 283 ? -3.339 11.109 -5.756 1.00 33.88 283 ARG A N 1
ATOM 2301 C CA . ARG A 1 283 ? -4.621 10.773 -5.137 1.00 33.88 283 ARG A CA 1
ATOM 2302 C C . ARG A 1 283 ? -5.170 9.689 -6.040 1.00 33.88 283 ARG A C 1
ATOM 2304 O O . ARG A 1 283 ? -5.204 9.907 -7.250 1.00 33.88 283 ARG A O 1
ATOM 2311 N N . TRP A 1 284 ? -5.541 8.542 -5.491 1.00 36.25 284 TRP A N 1
ATOM 2312 C CA . TRP A 1 284 ? -6.183 7.452 -6.216 1.00 36.25 284 TRP A CA 1
ATOM 2313 C C . TRP A 1 284 ? -7.549 7.892 -6.781 1.00 36.25 284 TRP A C 1
ATOM 2315 O O . TRP A 1 284 ? -8.582 7.299 -6.495 1.00 36.25 284 TRP A O 1
ATOM 2325 N N . LYS A 1 285 ? -7.591 8.905 -7.652 1.00 29.98 285 LYS A N 1
ATOM 2326 C CA . LYS A 1 285 ? -8.643 9.112 -8.641 1.00 29.98 285 LYS A CA 1
ATOM 2327 C C . LYS A 1 285 ? -8.381 8.130 -9.778 1.00 29.98 285 LYS A C 1
ATOM 2329 O O . LYS A 1 285 ? -8.103 8.507 -10.908 1.00 29.98 285 LYS A O 1
ATOM 2334 N N . LEU A 1 286 ? -8.433 6.844 -9.439 1.00 32.66 286 LEU A N 1
ATOM 2335 C CA . LEU A 1 286 ? -8.778 5.798 -10.386 1.00 32.66 286 LEU A CA 1
ATOM 2336 C C . LEU A 1 286 ? -10.196 6.143 -10.856 1.00 32.66 286 LEU A C 1
ATOM 2338 O O . LEU A 1 286 ? -11.188 5.848 -10.194 1.00 32.66 286 LEU A O 1
ATOM 2342 N N . THR A 1 287 ? -10.305 6.891 -11.943 1.00 31.22 287 THR A N 1
ATOM 2343 C CA . THR A 1 287 ? -11.577 7.014 -12.640 1.00 31.22 287 THR A CA 1
ATOM 2344 C C . THR A 1 287 ? -11.899 5.613 -13.137 1.00 31.22 287 THR A C 1
ATOM 2346 O O . THR A 1 287 ? -11.087 5.047 -13.857 1.00 31.22 287 THR A O 1
ATOM 2349 N N . LYS A 1 288 ? -13.019 5.054 -12.664 1.00 29.95 288 LYS A N 1
ATOM 2350 C CA . LYS A 1 288 ? -13.712 3.857 -13.163 1.00 29.95 288 LYS A CA 1
ATOM 2351 C C . LYS A 1 288 ? -12.793 2.857 -13.883 1.00 29.95 288 LYS A C 1
ATOM 2353 O O . LYS A 1 288 ? -12.531 3.027 -15.071 1.00 29.95 288 LYS A O 1
ATOM 2358 N N . LEU A 1 289 ? -12.358 1.801 -13.184 1.00 31.80 289 LEU A N 1
ATOM 2359 C CA . LEU A 1 289 ? -11.776 0.627 -13.842 1.00 31.80 289 LEU A CA 1
ATOM 2360 C C . LEU A 1 289 ? -12.752 0.209 -14.948 1.00 31.80 289 LEU A C 1
ATOM 2362 O O . LEU A 1 289 ? -13.910 -0.113 -14.672 1.00 31.80 289 LEU A O 1
ATOM 2366 N N . GLY A 1 290 ? -12.320 0.402 -16.195 1.00 30.34 290 GLY A N 1
ATOM 2367 C CA . GLY A 1 290 ? -13.174 0.328 -17.368 1.00 30.34 290 GLY A CA 1
ATOM 2368 C C . GLY A 1 290 ? -13.854 -1.030 -17.451 1.00 30.34 290 GLY A C 1
ATOM 2369 O O . GLY A 1 290 ? -13.183 -2.061 -17.493 1.00 30.34 290 GLY A O 1
ATOM 2370 N N . VAL A 1 291 ? -15.185 -0.993 -17.482 1.00 32.59 291 VAL A N 1
ATOM 2371 C CA . VAL A 1 291 ? -16.022 -2.059 -18.037 1.00 32.59 291 VAL A CA 1
ATOM 2372 C C . VAL A 1 291 ? -16.248 -1.740 -19.506 1.00 32.59 291 VAL A C 1
ATOM 2374 O O . VAL A 1 291 ? -16.594 -0.564 -19.780 1.00 32.59 291 VAL A O 1
#

pLDDT: mean 84.57, std 17.17, range [29.95, 98.75]